Protein AF-A0A914FQN0-F1 (afdb_monomer)

pLDDT: mean 77.73, std 14.47, range [31.97, 96.62]

Solvent-accessible surface area (backbone atoms only — not comparable to full-atom values): 17991 Å² total; per-residue (Å²): 127,57,95,52,56,50,80,49,79,45,80,39,102,40,100,30,87,35,33,35,36,40,38,26,27,72,64,30,60,69,52,40,62,67,59,60,67,35,64,63,34,28,34,37,38,37,43,32,35,64,90,42,68,74,91,71,66,81,57,92,89,43,65,70,43,38,53,42,51,54,55,46,51,61,48,57,73,70,61,78,53,79,39,77,46,79,35,69,83,80,75,75,91,58,70,99,43,35,30,35,41,30,30,21,63,48,26,64,60,45,43,64,40,59,71,67,26,86,88,51,35,40,72,75,47,76,48,66,39,58,78,90,43,58,83,66,62,69,101,46,96,90,43,66,70,32,45,56,36,46,53,53,45,52,53,47,42,60,72,65,47,26,45,33,36,36,46,26,58,72,82,50,72,82,66,51,42,81,69,46,98,50,61,89,69,23,64,64,43,52,47,44,41,55,49,52,49,53,50,56,72,32,26,59,20,33,40,33,60,51,56,56,74,69,73,49,99,48,44,39,39,57,56,47,50,52,24,61,77,69,76,45,89,68,83,46,69,42,68,61,76,85,69,38,61,48,30,38,52,48,57,71,69,49,88,53,95,47,54,46,78,43,53,57,48,82,70,42,34,66,97,65,35,28,46,37,36,37,90,88,78,65,44,48,21,18,46,35,31,64,48,61,24,76,54,27,43,59,67,44,28,64,60,52,46,53,50,51,52,53,43,49,51,51,43,62,73,68,71,116

Sequence (320 aa):
MPENLRYCEYNTNSKANLTAIIVGNSYAMNLQYAIVKNPAFKKVIAIYAIGCPFPYVNDKGKEHCKKAVEGMMKLIEKIEADIVYLIQLYLEYMANLTAIIVGNSYAMNLQYAIVKNPAFKKVIAIAIYAIGCPFPYVNDKGKEHCKKAVEGMMKLIEKIEADIVYLIQLYLEYMVSPLEENWKNDWKFKKWNETFQFIQNHSSAVIVNDAEQLVFPFETGKEFTKHKLQGTDFDGKIKIPEKNADLTQRLSTIYCPKCFWFSYKSVFCGQNFCHSLDADTGLPLFFDGFHMSIFGLRKIKPTIDKLTIKALTFITENKI

Radius of gyration: 22.79 Å; Cα contacts (8 Å, |Δi|>4): 541; chains: 1; bounding box: 67×40×63 Å

Nearest PDB structures (foldseek):
  6se1-assembly1_A  TM=6.197E-01  e=2.190E-06  Salmonella enterica subsp. enterica serovar Paratyphi A str. ATCC 9150
  6ucz-assembly2_B  TM=4.297E-01  e=5.205E-01  Anaplasma phagocytophilum
  2xmz-assembly1_A  TM=2.003E-01  e=8.730E-02  Staphylococcus aureus

Foldseek 3Di:
DQPQKDKDKAADPAPADFEEEEEEEVVSVVCVVVVSPDNNHRIYMYIYRYPAAPDDDPDPPVVSNVVSVVVVVVVVVPPPGPYYHYDYQDQDDDDAAEEEQEEEVQSVQLVVLQSPQPLDNDHPYYQYFYHPQDPPHDPDPPVVSSVVSNVVVLVVLQVVLGQEYEYTYDHDPVLQDDADPDNVPGVSLVRVLVVLVSNLVSYNAYEYEAQQAQFAPWQQQVVLVVCVVVVHDDFQKDFRDPGRPRRNVSVVPHDHPRYDYDYPCVQQHDPTIGHQADPPPRHGQARGRGRGDPNVSVSCSVVSNVSSVVSVVSSVVPVD

Mean predicted aligned error: 13.61 Å

Secondary structure (DSSP, 8-state):
--TTEEEEEEE--SS--EEEEEEESHHHHHHHHHHHT-TTEEEEEEEEETT--SS----TT-HHHHHHHHHHHHHHHHH--SEEEEE------S---EEEEEESHHHHHHHHHHHT-TT-SEEEEEEEPPTT--SS----TT-HHHHHHHHHHHHHHHHH--SEEEEE----GGGGSPPPSSTTT-HHHHHHHHHHHHHHHT-SEEEEE-S-----SS-HHHHHHHHHHHT-----EEEPP---HHHHHHHHT---TTEEEE-SHHHHB-SSEEESB-TTT--BSBSSSSSB-HHHHHHHHHHHHHHHHHHHHHHHHT--

Structure (mmCIF, N/CA/C/O backbone):
data_AF-A0A914FQN0-F1
#
_entry.id   AF-A0A914FQN0-F1
#
loop_
_atom_site.group_PDB
_atom_site.id
_atom_site.type_symbol
_atom_site.label_atom_id
_atom_site.label_alt_id
_atom_site.label_comp_id
_atom_site.label_asym_id
_atom_site.label_entity_id
_atom_site.label_seq_id
_atom_site.pdbx_PDB_ins_code
_atom_site.Cartn_x
_atom_site.Cartn_y
_atom_site.Cartn_z
_atom_site.occupancy
_atom_site.B_iso_or_equiv
_atom_site.auth_seq_id
_atom_site.auth_comp_id
_atom_site.auth_asym_id
_atom_site.auth_atom_id
_atom_site.pdbx_PDB_model_num
ATOM 1 N N . MET A 1 1 ? -36.425 17.772 -13.244 1.00 49.31 1 MET A N 1
ATOM 2 C CA . MET A 1 1 ? -35.487 16.739 -12.746 1.00 49.31 1 MET A CA 1
ATOM 3 C C . MET A 1 1 ? -35.118 17.110 -11.314 1.00 49.31 1 MET A C 1
ATOM 5 O O . MET A 1 1 ? -35.009 18.306 -11.073 1.00 49.31 1 MET A O 1
ATOM 9 N N . PRO A 1 2 ? -34.997 16.165 -10.363 1.00 52.12 2 PRO A N 1
ATOM 10 C CA . PRO A 1 2 ? -34.445 16.459 -9.036 1.00 52.12 2 PRO A CA 1
ATOM 11 C C . PRO A 1 2 ? -33.087 17.160 -9.186 1.00 52.12 2 PRO A C 1
ATOM 13 O O . PRO A 1 2 ? -32.289 16.717 -10.008 1.00 52.12 2 PRO A O 1
ATOM 16 N N . GLU A 1 3 ? -32.823 18.219 -8.414 1.00 54.47 3 GLU A N 1
ATOM 17 C CA . GLU A 1 3 ? -31.651 19.111 -8.574 1.00 54.47 3 GLU A CA 1
ATOM 18 C C . GLU A 1 3 ? -30.284 18.392 -8.555 1.00 54.47 3 GLU A C 1
ATOM 20 O O . GLU A 1 3 ? -29.297 18.919 -9.061 1.00 54.47 3 GLU A O 1
ATOM 25 N N . ASN A 1 4 ? -30.232 17.157 -8.043 1.00 59.06 4 ASN A N 1
ATOM 26 C CA . ASN A 1 4 ? -29.007 16.365 -7.892 1.00 59.06 4 ASN A CA 1
ATOM 27 C C . ASN A 1 4 ? -28.816 15.264 -8.953 1.00 59.06 4 ASN A C 1
ATOM 29 O O . ASN A 1 4 ? -27.816 14.540 -8.895 1.00 59.06 4 ASN A O 1
ATOM 33 N N . LEU A 1 5 ? -29.759 15.100 -9.892 1.00 56.88 5 LEU A N 1
ATOM 34 C CA . LEU A 1 5 ? -29.651 14.108 -10.963 1.00 56.88 5 LEU A CA 1
ATOM 35 C C . LEU A 1 5 ? -29.085 14.730 -12.239 1.00 56.88 5 LEU A C 1
ATOM 37 O O . LEU A 1 5 ? -29.611 15.722 -12.743 1.00 56.88 5 LEU A O 1
ATOM 41 N N . ARG A 1 6 ? -28.046 14.104 -12.800 1.00 65.12 6 ARG A N 1
ATOM 42 C CA . ARG A 1 6 ? -27.532 14.434 -14.136 1.00 65.12 6 ARG A CA 1
ATOM 43 C C . ARG A 1 6 ? -27.804 13.288 -15.097 1.00 65.12 6 ARG A C 1
ATOM 45 O O . ARG A 1 6 ? -27.495 12.139 -14.788 1.00 65.12 6 ARG A O 1
ATOM 52 N N . TYR A 1 7 ? -28.370 13.633 -16.247 1.00 65.62 7 TYR A N 1
ATOM 53 C CA . TYR A 1 7 ? -28.658 12.724 -17.349 1.00 65.62 7 TYR A CA 1
ATOM 54 C C . TYR A 1 7 ? -27.741 13.065 -18.519 1.00 65.62 7 TYR A C 1
ATOM 56 O O . TYR A 1 7 ? -27.728 14.209 -18.977 1.00 65.62 7 TYR A O 1
ATOM 64 N N . CYS A 1 8 ? -26.992 12.076 -18.994 1.00 66.44 8 CYS A N 1
ATOM 65 C CA . CYS A 1 8 ? -26.158 12.195 -20.181 1.00 66.44 8 CYS A CA 1
ATOM 66 C C . CYS A 1 8 ? -26.468 11.036 -21.127 1.00 66.44 8 CYS A C 1
ATOM 68 O O . CYS A 1 8 ? -26.489 9.877 -20.710 1.00 66.44 8 CYS A O 1
ATOM 70 N N . GLU A 1 9 ? -26.668 11.346 -22.403 1.00 70.38 9 GLU A N 1
ATOM 71 C CA . GLU A 1 9 ? -26.870 10.349 -23.449 1.00 70.38 9 GLU A CA 1
ATOM 72 C C . GLU A 1 9 ? -25.661 10.328 -24.378 1.00 70.38 9 GLU A C 1
ATOM 74 O O . GLU A 1 9 ? -25.222 11.371 -24.867 1.00 70.38 9 GLU A O 1
ATOM 79 N N . TYR A 1 10 ? -25.121 9.134 -24.610 1.00 68.69 10 TYR A N 1
ATOM 80 C CA . TYR A 1 10 ? -23.984 8.924 -25.493 1.00 68.69 10 TYR A CA 1
ATOM 81 C C . TYR A 1 10 ? -24.394 8.015 -26.649 1.00 68.69 10 TYR A C 1
ATOM 83 O O . TYR A 1 10 ? -24.857 6.890 -26.441 1.00 68.69 10 TYR A O 1
ATOM 91 N N . ASN A 1 11 ? -24.195 8.516 -27.868 1.00 65.06 11 ASN A N 1
ATOM 92 C CA . ASN A 1 11 ? -24.376 7.758 -29.098 1.00 65.06 11 ASN A CA 1
ATOM 93 C C . ASN A 1 11 ? -23.014 7.237 -29.572 1.00 65.06 11 ASN A C 1
ATOM 95 O O . ASN A 1 11 ? -22.061 8.009 -29.711 1.00 65.06 11 ASN A O 1
ATOM 99 N N . THR A 1 12 ? -22.913 5.931 -29.789 1.00 59.56 12 THR A N 1
ATOM 100 C CA . THR A 1 12 ? -21.691 5.265 -30.238 1.00 59.56 12 THR A CA 1
ATOM 101 C C . THR A 1 12 ? -21.874 4.869 -31.705 1.00 59.56 12 THR A C 1
ATOM 103 O O . THR A 1 12 ? -22.834 4.200 -32.076 1.00 59.56 12 THR A O 1
ATOM 106 N N . ASN A 1 13 ? -20.943 5.259 -32.579 1.00 54.69 13 ASN A N 1
ATOM 107 C CA . ASN A 1 13 ? -21.021 4.993 -34.028 1.00 54.69 13 ASN A CA 1
ATOM 108 C C . ASN A 1 13 ? -20.732 3.517 -34.408 1.00 54.69 13 ASN A C 1
ATOM 110 O O . ASN A 1 13 ? -20.080 3.247 -35.414 1.00 54.69 13 ASN A O 1
ATOM 114 N N . SER A 1 14 ? -21.177 2.541 -33.612 1.00 56.22 14 SER A N 1
ATOM 115 C CA . SER A 1 14 ? -20.909 1.112 -33.831 1.00 56.22 14 SER A CA 1
ATOM 116 C C . SER A 1 14 ? -22.173 0.340 -34.232 1.00 56.22 14 SER A C 1
ATOM 118 O O . SER A 1 14 ? -23.280 0.705 -33.844 1.00 56.22 14 SER A O 1
ATOM 120 N N . LYS A 1 15 ? -22.020 -0.734 -35.026 1.00 55.44 15 LYS A N 1
ATOM 121 C CA . LYS A 1 15 ? -23.103 -1.627 -35.501 1.00 55.44 15 LYS A CA 1
ATOM 122 C C . LYS A 1 15 ? -23.664 -2.533 -34.383 1.00 55.44 15 LYS A C 1
ATOM 124 O O . LYS A 1 15 ? -23.839 -3.732 -34.582 1.00 55.44 15 LYS A O 1
ATOM 129 N N . ALA A 1 16 ? -23.884 -1.980 -33.199 1.00 56.16 16 ALA A N 1
ATOM 130 C CA . ALA A 1 16 ? -24.442 -2.674 -32.047 1.00 56.16 16 ALA A CA 1
ATOM 131 C C . ALA A 1 16 ? -25.958 -2.482 -31.937 1.00 56.16 16 ALA A C 1
ATOM 133 O O . ALA A 1 16 ? -26.513 -1.549 -32.515 1.00 56.16 16 ALA A O 1
ATOM 134 N N . ASN A 1 17 ? -26.609 -3.349 -31.150 1.00 74.25 17 ASN A N 1
ATOM 135 C CA . ASN A 1 17 ? -28.058 -3.330 -30.915 1.00 74.25 17 ASN A CA 1
ATOM 136 C C . ASN A 1 17 ? -28.467 -3.214 -29.436 1.00 74.25 17 ASN A C 1
ATOM 138 O O . ASN A 1 17 ? -29.660 -3.154 -29.177 1.00 74.25 17 ASN A O 1
ATOM 142 N N . LEU A 1 18 ? -27.528 -3.160 -28.482 1.00 74.00 18 LEU A N 1
ATOM 143 C CA . LEU A 1 18 ? -27.868 -3.094 -27.055 1.00 74.00 18 LEU A CA 1
ATOM 144 C C . LEU A 1 18 ? -27.920 -1.651 -26.533 1.00 74.00 18 LEU A C 1
ATOM 146 O O . LEU A 1 18 ? -27.082 -0.813 -26.888 1.00 74.00 18 LEU A O 1
ATOM 150 N N . THR A 1 19 ? -28.861 -1.396 -25.632 1.00 77.50 19 THR A N 1
ATOM 151 C CA . THR A 1 19 ? -28.986 -0.184 -24.823 1.00 77.50 19 THR A CA 1
ATOM 152 C C . THR A 1 19 ? -28.529 -0.479 -23.400 1.00 77.50 19 THR A C 1
ATOM 154 O O . THR A 1 19 ? -29.047 -1.382 -22.746 1.00 77.50 19 THR A O 1
ATOM 157 N N . ALA A 1 20 ? -27.569 0.295 -22.896 1.00 75.12 20 ALA A N 1
ATOM 158 C CA . ALA A 1 20 ? -27.125 0.201 -21.508 1.00 75.12 20 ALA A CA 1
ATOM 159 C C . ALA A 1 20 ? -27.517 1.451 -20.714 1.00 75.12 20 ALA A C 1
ATOM 161 O O . ALA A 1 20 ? -27.359 2.570 -21.205 1.00 75.12 20 ALA A O 1
ATOM 162 N N . ILE A 1 21 ? -27.953 1.272 -19.467 1.00 77.25 21 ILE A N 1
ATOM 163 C CA . ILE A 1 21 ? -28.049 2.355 -18.482 1.00 77.25 21 ILE A CA 1
ATOM 164 C C . ILE A 1 21 ? -26.937 2.187 -17.456 1.00 77.25 21 ILE A C 1
ATOM 166 O O . ILE A 1 21 ? -26.776 1.114 -16.886 1.00 77.25 21 ILE A O 1
ATOM 170 N N . ILE A 1 22 ? -26.200 3.255 -17.173 1.00 72.56 22 ILE A N 1
ATOM 171 C CA . ILE A 1 22 ? -25.265 3.333 -16.052 1.00 72.56 22 ILE A CA 1
ATOM 172 C C . ILE A 1 22 ? -25.910 4.165 -14.953 1.00 72.56 22 ILE A C 1
ATOM 174 O O . ILE A 1 22 ? -26.297 5.308 -15.179 1.00 72.56 22 ILE A O 1
ATOM 178 N N . VAL A 1 23 ? -25.995 3.594 -13.760 1.00 70.56 23 VAL A N 1
ATOM 179 C CA . VAL A 1 23 ? -26.638 4.179 -12.588 1.00 70.56 23 VAL A CA 1
ATOM 180 C C . VAL A 1 23 ? -25.615 4.237 -11.462 1.00 70.56 23 VAL A C 1
ATOM 182 O O . VAL A 1 23 ? -25.038 3.210 -11.108 1.00 70.56 23 VAL A O 1
ATOM 185 N N . GLY A 1 24 ? -25.369 5.411 -10.877 1.00 67.31 24 GLY A N 1
ATOM 186 C CA . GLY A 1 24 ? -24.474 5.499 -9.720 1.00 67.31 24 GLY A CA 1
ATOM 187 C C . GLY A 1 24 ? -24.055 6.905 -9.298 1.00 67.31 24 GLY A C 1
ATOM 188 O O . GLY A 1 24 ? -24.637 7.900 -9.720 1.00 67.31 24 GLY A O 1
ATOM 189 N N . ASN A 1 25 ? -23.044 6.995 -8.432 1.00 67.31 25 ASN A N 1
ATOM 190 C CA . ASN A 1 25 ? -22.500 8.272 -7.948 1.00 67.31 25 ASN A CA 1
ATOM 191 C C . ASN A 1 25 ? -21.323 8.757 -8.827 1.00 67.31 25 ASN A C 1
ATOM 193 O O . ASN A 1 25 ? -21.125 8.280 -9.943 1.00 67.31 25 ASN A O 1
ATOM 197 N N . SER A 1 26 ? -20.500 9.684 -8.326 1.00 60.84 26 SER A N 1
ATOM 198 C CA . SER A 1 26 ? -19.314 10.200 -9.033 1.00 60.84 26 SER A CA 1
ATOM 199 C C . SER A 1 26 ? -18.328 9.117 -9.510 1.00 60.84 26 SER A C 1
ATOM 201 O O . SER A 1 26 ? -17.576 9.353 -10.450 1.00 60.84 26 SER A O 1
ATOM 203 N N . TYR A 1 27 ? -18.344 7.907 -8.943 1.00 63.34 27 TYR A N 1
ATOM 204 C CA . TYR A 1 27 ? -17.522 6.789 -9.422 1.00 63.34 27 TYR A CA 1
ATOM 205 C C . TYR A 1 27 ? -18.073 6.133 -10.684 1.00 63.34 27 TYR A C 1
ATOM 207 O O . TYR A 1 27 ? -17.300 5.711 -11.545 1.00 63.34 27 TYR A O 1
ATOM 215 N N . ALA A 1 28 ? -19.397 6.080 -10.819 1.00 63.34 28 ALA A N 1
ATOM 216 C CA . ALA A 1 28 ? -20.023 5.656 -12.059 1.00 63.34 28 ALA A CA 1
ATOM 217 C C . ALA A 1 28 ? -19.623 6.589 -13.206 1.00 63.34 28 ALA A C 1
ATOM 219 O O . ALA A 1 28 ? -19.472 6.112 -14.326 1.00 63.34 28 ALA A O 1
ATOM 220 N N . MET A 1 29 ? -19.360 7.875 -12.925 1.00 64.06 29 MET A N 1
ATOM 221 C CA . MET A 1 29 ? -18.837 8.793 -13.939 1.00 64.06 29 MET A CA 1
ATOM 222 C C . MET A 1 29 ? -17.442 8.392 -14.429 1.00 64.06 29 MET A C 1
ATOM 224 O O . MET A 1 29 ? -17.160 8.421 -15.620 1.00 64.06 29 MET A O 1
ATOM 228 N N . ASN A 1 30 ? -16.564 7.952 -13.530 1.00 63.09 30 ASN A N 1
ATOM 229 C CA . ASN A 1 30 ? -15.211 7.541 -13.913 1.00 63.09 30 ASN A CA 1
ATOM 230 C C . ASN A 1 30 ? -15.205 6.224 -14.704 1.00 63.09 30 ASN A C 1
ATOM 232 O O . ASN A 1 30 ? -14.403 6.045 -15.618 1.00 63.09 30 ASN A O 1
ATOM 236 N N . LEU A 1 31 ? -16.118 5.304 -14.380 1.00 64.50 31 LEU A N 1
ATOM 237 C CA . LEU A 1 31 ? -16.241 4.014 -15.065 1.00 64.50 31 LEU A CA 1
ATOM 238 C C . LEU A 1 31 ? -17.079 4.087 -16.351 1.00 64.50 31 LEU A C 1
ATOM 240 O O . LEU A 1 31 ? -16.986 3.184 -17.186 1.00 64.50 31 LEU A O 1
ATOM 244 N N . GLN A 1 32 ? -17.831 5.176 -16.561 1.00 71.56 32 GLN A N 1
ATOM 245 C CA . GLN A 1 32 ? -18.682 5.359 -17.739 1.00 71.56 32 GLN A CA 1
ATOM 246 C C . GLN A 1 32 ? -17.892 5.265 -19.046 1.00 71.56 32 GLN A C 1
ATOM 248 O O . GLN A 1 32 ? -18.381 4.726 -20.032 1.00 71.56 32 GLN A O 1
ATOM 253 N N . TYR A 1 33 ? -16.648 5.749 -19.047 1.00 69.44 33 TYR A N 1
ATOM 254 C CA . TYR A 1 33 ? -15.826 5.832 -20.249 1.00 69.44 33 TYR A CA 1
ATOM 255 C C . TYR A 1 33 ? -15.497 4.452 -20.829 1.00 69.44 33 TYR A C 1
ATOM 257 O O . TYR A 1 33 ? -15.465 4.280 -22.046 1.00 69.44 33 TYR A O 1
ATOM 265 N N . ALA A 1 34 ? -15.297 3.455 -19.962 1.00 68.62 34 ALA A N 1
ATOM 266 C CA . ALA A 1 34 ? -15.035 2.081 -20.379 1.00 68.62 34 ALA A CA 1
ATOM 267 C C . ALA A 1 34 ? -16.286 1.413 -20.973 1.00 68.62 34 ALA A C 1
ATOM 269 O O . ALA A 1 34 ? -16.179 0.650 -21.929 1.00 68.62 34 ALA A O 1
ATOM 270 N N . ILE A 1 35 ? -17.469 1.732 -20.440 1.00 70.31 35 ILE A N 1
ATOM 271 C CA . ILE A 1 35 ? -18.747 1.170 -20.898 1.00 70.31 35 ILE A CA 1
ATOM 272 C C . ILE A 1 35 ? -19.179 1.822 -22.217 1.00 70.31 35 ILE A C 1
ATOM 274 O O . ILE A 1 35 ? -19.544 1.118 -23.151 1.00 70.31 35 ILE A O 1
ATOM 278 N N . VAL A 1 36 ? -19.052 3.147 -22.340 1.00 72.50 36 VAL A N 1
ATOM 279 C CA . VAL A 1 36 ? -19.376 3.901 -23.567 1.00 72.50 36 VAL A CA 1
ATOM 280 C C . VAL A 1 36 ? -18.507 3.473 -24.752 1.00 72.50 36 VAL A C 1
ATOM 282 O O . VAL A 1 36 ? -18.954 3.510 -25.890 1.00 72.50 36 VAL A O 1
ATOM 285 N N . LYS A 1 37 ? -17.265 3.043 -24.517 1.00 74.69 37 LYS A N 1
ATOM 286 C CA . LYS A 1 37 ? -16.379 2.565 -25.588 1.00 74.69 37 LYS A CA 1
ATOM 287 C C . LYS A 1 37 ? -16.618 1.117 -26.011 1.00 74.69 37 LYS A C 1
ATOM 289 O O . LYS A 1 37 ? -15.970 0.664 -26.953 1.00 74.69 37 LYS A O 1
ATOM 294 N N . ASN A 1 38 ? -17.493 0.381 -25.329 1.00 68.88 38 ASN A N 1
ATOM 295 C CA . ASN A 1 38 ? -17.749 -1.007 -25.673 1.00 68.88 38 ASN A CA 1
ATOM 296 C C . ASN A 1 38 ? -18.566 -1.078 -26.982 1.00 68.88 38 ASN A C 1
ATOM 298 O O . ASN A 1 38 ? -19.683 -0.557 -27.023 1.00 68.88 38 ASN A O 1
ATOM 302 N N . PRO A 1 39 ? -18.047 -1.737 -28.039 1.00 75.06 39 PRO A N 1
ATOM 303 C CA . PRO A 1 39 ? -18.708 -1.799 -29.341 1.00 75.06 39 PRO A CA 1
ATOM 304 C C . PRO A 1 39 ? -19.993 -2.638 -29.345 1.00 75.06 39 PRO A C 1
ATOM 306 O O . PRO A 1 39 ? -20.633 -2.725 -30.384 1.00 75.06 39 PRO A O 1
ATOM 309 N N . ALA A 1 40 ? -20.361 -3.276 -28.227 1.00 70.38 40 ALA A N 1
ATOM 310 C CA . ALA A 1 40 ? -21.617 -4.008 -28.070 1.00 70.38 40 ALA A CA 1
ATOM 311 C C . ALA A 1 40 ? -22.831 -3.099 -27.800 1.00 70.38 40 ALA A C 1
ATOM 313 O O . ALA A 1 40 ? -23.966 -3.550 -27.967 1.00 70.38 40 ALA A O 1
ATOM 314 N N . PHE A 1 41 ? -22.619 -1.834 -27.416 1.00 75.44 41 PHE A N 1
ATOM 315 C CA . PHE A 1 41 ? -23.697 -0.888 -27.118 1.00 75.44 41 PHE A CA 1
ATOM 316 C C . PHE A 1 41 ? -23.897 0.109 -28.252 1.00 75.44 41 PHE A C 1
ATOM 318 O O . PHE A 1 41 ? -22.934 0.704 -28.728 1.00 75.44 41 PHE A O 1
ATOM 325 N N . LYS A 1 42 ? -25.158 0.310 -28.644 1.00 79.25 42 LYS A N 1
ATOM 326 C CA . LYS A 1 42 ? -25.615 1.340 -29.592 1.00 79.25 42 LYS A CA 1
ATOM 327 C C . LYS A 1 42 ? -25.882 2.666 -28.892 1.00 79.25 42 LYS A C 1
ATOM 329 O O . LYS A 1 42 ? -25.698 3.746 -29.445 1.00 79.25 42 LYS A O 1
ATOM 334 N N . LYS A 1 43 ? -26.388 2.557 -27.668 1.00 77.81 43 LYS A N 1
ATOM 335 C CA . LYS A 1 43 ? -26.830 3.677 -26.856 1.00 77.81 43 LYS A CA 1
ATOM 336 C C . LYS A 1 43 ? -26.464 3.395 -25.413 1.00 77.81 43 LYS A C 1
ATOM 338 O O . LYS A 1 43 ? -26.828 2.359 -24.860 1.00 77.81 43 LYS A O 1
ATOM 343 N N . VAL A 1 44 ? -25.731 4.323 -24.813 1.00 72.94 44 VAL A N 1
ATOM 344 C CA . VAL A 1 44 ? -25.420 4.281 -23.387 1.00 72.94 44 VAL A CA 1
ATOM 345 C C . VAL A 1 44 ? -26.008 5.524 -22.758 1.00 72.94 44 VAL A C 1
ATOM 347 O O . VAL A 1 44 ? -25.634 6.651 -23.085 1.00 72.94 44 VAL A O 1
ATOM 350 N N . ILE A 1 45 ? -26.951 5.306 -21.856 1.00 73.38 45 ILE A N 1
ATOM 351 C CA . ILE A 1 45 ? -27.524 6.353 -21.032 1.00 73.38 45 ILE A CA 1
ATOM 352 C C . ILE A 1 45 ? -26.850 6.286 -19.681 1.00 73.38 45 ILE A C 1
ATOM 354 O O . ILE A 1 45 ? -26.709 5.215 -19.099 1.00 73.38 45 ILE A O 1
ATOM 358 N N . ALA A 1 46 ? -26.457 7.433 -19.153 1.00 68.19 46 ALA A N 1
ATOM 359 C CA . ALA A 1 46 ? -25.946 7.485 -17.808 1.00 68.19 46 ALA A CA 1
ATOM 360 C C . ALA A 1 46 ? -26.738 8.450 -16.939 1.00 68.19 46 ALA A C 1
ATOM 362 O O . ALA A 1 46 ? -26.991 9.600 -17.305 1.00 68.19 46 ALA A O 1
ATOM 363 N N . ILE A 1 47 ? -27.133 7.936 -15.780 1.00 64.50 47 ILE A N 1
ATOM 364 C CA . ILE A 1 47 ? -27.938 8.620 -14.784 1.00 64.50 47 ILE A CA 1
ATOM 365 C C . ILE A 1 47 ? -27.123 8.638 -13.499 1.00 64.50 47 ILE A C 1
ATOM 367 O O . ILE A 1 47 ? -26.841 7.597 -12.901 1.00 64.50 47 ILE A O 1
ATOM 371 N N . TYR A 1 48 ? -26.747 9.836 -13.069 1.00 65.31 48 TYR A N 1
ATOM 372 C CA . TYR A 1 48 ? -25.946 10.010 -11.867 1.00 65.31 48 TYR A CA 1
ATOM 373 C C . TYR A 1 48 ? -26.738 10.711 -10.784 1.00 65.31 48 TYR A C 1
ATOM 375 O O . TYR A 1 48 ? -27.356 11.741 -11.049 1.00 65.31 48 TYR A O 1
ATOM 383 N N . ALA A 1 49 ? -26.635 10.205 -9.558 1.00 56.47 49 ALA A N 1
ATOM 384 C CA . ALA A 1 49 ? -27.020 10.929 -8.355 1.00 56.47 49 ALA A CA 1
ATOM 385 C C . ALA A 1 49 ? -25.751 11.436 -7.665 1.00 56.47 49 ALA A C 1
ATOM 387 O O . ALA A 1 49 ? -24.988 10.668 -7.071 1.00 56.47 49 ALA A O 1
ATOM 388 N N . ILE A 1 50 ? -25.491 12.739 -7.769 1.00 54.78 50 ILE A N 1
ATOM 389 C CA . ILE A 1 50 ? -24.305 13.332 -7.148 1.00 54.78 50 ILE A CA 1
ATOM 390 C C . ILE A 1 50 ? -24.496 13.321 -5.628 1.00 54.78 50 ILE A C 1
ATOM 392 O O . ILE A 1 50 ? -25.454 13.886 -5.110 1.00 54.78 50 ILE A O 1
ATOM 396 N N . GLY A 1 51 ? -23.573 12.672 -4.912 1.00 54.00 51 GLY A N 1
ATOM 397 C CA . GLY A 1 51 ? -23.499 12.727 -3.448 1.00 54.00 51 GLY A CA 1
ATOM 398 C C . GLY A 1 51 ? -24.448 11.800 -2.677 1.00 54.00 51 GLY A C 1
ATOM 399 O O . GLY A 1 51 ? -24.399 11.809 -1.450 1.00 54.00 51 GLY A O 1
ATOM 400 N N . CYS A 1 52 ? -25.255 10.969 -3.346 1.00 56.81 52 CYS A N 1
ATOM 401 C CA . CYS A 1 52 ? -26.216 10.084 -2.680 1.00 56.81 52 CYS A CA 1
ATOM 402 C C . CYS A 1 52 ? -25.837 8.596 -2.802 1.00 56.81 52 CYS A C 1
ATOM 404 O O . CYS A 1 52 ? -25.736 8.089 -3.920 1.00 56.81 52 CYS A O 1
ATOM 406 N N . PRO A 1 53 ? -25.620 7.877 -1.683 1.00 55.78 53 PRO A N 1
ATOM 407 C CA . PRO A 1 53 ? -25.463 6.425 -1.696 1.00 55.78 53 PRO A CA 1
ATOM 408 C C . PRO A 1 53 ? -26.824 5.726 -1.888 1.00 55.78 53 PRO A C 1
ATOM 410 O O . PRO A 1 53 ? -27.833 6.153 -1.337 1.00 55.78 53 PRO A O 1
ATOM 413 N N . PHE A 1 54 ? -26.840 4.642 -2.658 1.00 47.22 54 PHE A N 1
ATOM 414 C CA . PHE A 1 54 ? -27.951 3.695 -2.844 1.00 47.22 54 PHE A CA 1
ATOM 415 C C . PHE A 1 54 ? -27.675 2.433 -1.967 1.00 47.22 54 PHE A C 1
ATOM 417 O O . PHE A 1 54 ? -26.549 2.266 -1.504 1.00 47.22 54 PHE A O 1
ATOM 424 N N . PRO A 1 55 ? -28.617 1.551 -1.599 1.00 45.50 55 PRO A N 1
ATOM 425 C CA . PRO A 1 55 ? -30.063 1.697 -1.476 1.00 45.50 55 PRO A CA 1
ATOM 426 C C . PRO A 1 55 ? -30.529 2.223 -0.089 1.00 45.50 55 PRO A C 1
ATOM 428 O O . PRO A 1 55 ? -31.683 2.008 0.277 1.00 45.50 55 PRO A O 1
ATOM 431 N N . TYR A 1 56 ? -29.699 2.908 0.718 1.00 47.31 56 TYR A N 1
ATOM 432 C CA . TYR A 1 56 ? -30.146 3.382 2.046 1.00 47.31 56 TYR A CA 1
ATOM 433 C C . TYR A 1 56 ? -30.782 4.757 2.037 1.00 47.31 56 TYR A C 1
ATOM 435 O O . TYR A 1 56 ? -30.128 5.788 1.889 1.00 47.31 56 TYR A O 1
ATOM 443 N N . VAL A 1 57 ? -32.081 4.742 2.306 1.00 48.69 57 VAL A N 1
ATOM 444 C CA . VAL A 1 57 ? -32.949 5.914 2.293 1.00 48.69 57 VAL A CA 1
ATOM 445 C C . VAL A 1 57 ? -33.627 6.149 3.658 1.00 48.69 57 VAL A C 1
ATOM 447 O O . VAL A 1 57 ? -34.540 6.955 3.780 1.00 48.69 57 VAL A O 1
ATOM 450 N N . ASN A 1 58 ? -33.150 5.500 4.726 1.00 43.84 58 ASN A N 1
ATOM 451 C CA . ASN A 1 58 ? -33.741 5.634 6.069 1.00 43.84 58 ASN A CA 1
ATOM 452 C C . ASN A 1 58 ? -32.919 6.473 7.066 1.00 43.84 58 ASN A C 1
ATOM 454 O O . ASN A 1 58 ? -33.246 6.510 8.251 1.00 43.84 58 ASN A O 1
ATOM 458 N N . ASP A 1 59 ? -31.896 7.200 6.608 1.00 50.53 59 ASP A N 1
ATOM 459 C CA . ASP A 1 59 ? -31.180 8.165 7.454 1.00 50.53 59 ASP A CA 1
ATOM 460 C C . ASP A 1 59 ? -31.990 9.466 7.605 1.00 50.53 59 ASP A C 1
ATOM 462 O O . ASP A 1 59 ? -32.171 10.223 6.641 1.00 50.53 59 ASP A O 1
ATOM 466 N N . LYS A 1 60 ? -32.424 9.771 8.838 1.00 47.59 60 LYS A N 1
ATOM 467 C CA . LYS A 1 60 ? -32.975 11.088 9.203 1.00 47.59 60 LYS A CA 1
ATOM 468 C C . LYS A 1 60 ? -31.944 12.169 8.842 1.00 47.59 60 LYS A C 1
ATOM 470 O O . LYS A 1 60 ? -30.886 12.244 9.455 1.00 47.59 60 LYS A O 1
ATOM 475 N N . GLY A 1 61 ? -32.246 12.978 7.823 1.00 54.91 61 GLY A N 1
ATOM 476 C CA . GLY A 1 61 ? -31.358 14.025 7.292 1.00 54.91 61 GLY A CA 1
ATOM 477 C C . GLY A 1 61 ? -30.964 13.870 5.815 1.00 54.91 61 GLY A C 1
ATOM 478 O O . GLY A 1 61 ? -30.383 14.793 5.247 1.00 54.91 61 GLY A O 1
ATOM 479 N N . LYS A 1 62 ? -31.309 12.752 5.156 1.00 62.25 62 LYS A N 1
ATOM 480 C CA . LYS A 1 62 ? -30.994 12.492 3.732 1.00 62.25 62 LYS A CA 1
ATOM 481 C C . LYS A 1 62 ? -32.229 12.391 2.826 1.00 62.25 62 LYS A C 1
ATOM 483 O O . LYS A 1 62 ? -32.204 11.713 1.802 1.00 62.25 62 LYS A O 1
ATOM 488 N N . GLU A 1 63 ? -33.295 13.123 3.149 1.00 65.31 63 GLU A N 1
ATOM 489 C CA . GLU A 1 63 ? -34.543 13.161 2.360 1.00 65.31 63 GLU A CA 1
ATOM 490 C C . GLU A 1 63 ? -34.316 13.603 0.897 1.00 65.31 63 GLU A C 1
ATOM 492 O O . GLU A 1 63 ? -35.012 13.178 -0.023 1.00 65.31 63 GLU A O 1
ATOM 497 N N . HIS A 1 64 ? -33.283 14.412 0.641 1.00 65.19 64 HIS A N 1
ATOM 498 C CA . HIS A 1 64 ? -32.876 14.783 -0.717 1.00 65.19 64 HIS A CA 1
ATOM 499 C C . HIS A 1 64 ? -32.333 13.586 -1.522 1.00 65.19 64 HIS A C 1
ATOM 501 O O . HIS A 1 64 ? -32.548 13.516 -2.732 1.00 65.19 64 HIS A O 1
ATOM 507 N N . CYS A 1 65 ? -31.685 12.618 -0.863 1.00 62.47 65 CYS A N 1
ATOM 508 C CA . CYS A 1 65 ? -31.220 11.389 -1.501 1.00 62.47 65 CYS A CA 1
ATOM 509 C C . CYS A 1 65 ? -32.359 10.416 -1.781 1.00 62.47 65 CYS A C 1
ATOM 511 O O . CYS A 1 65 ? -32.356 9.803 -2.844 1.00 62.47 65 CYS A O 1
ATOM 513 N N . LYS A 1 66 ? -33.376 10.353 -0.911 1.00 67.25 66 LYS A N 1
ATOM 514 C CA . LYS A 1 66 ? -34.622 9.620 -1.184 1.00 67.25 66 LYS A CA 1
ATOM 515 C C . LYS A 1 66 ? -35.239 10.027 -2.513 1.00 67.25 66 LYS A C 1
ATOM 517 O O . LYS A 1 66 ? -35.419 9.203 -3.404 1.00 67.25 66 LYS A O 1
ATOM 522 N N . LYS A 1 67 ? -35.481 11.328 -2.669 1.00 70.94 67 LYS A N 1
ATOM 523 C CA . LYS A 1 67 ? -36.097 11.895 -3.873 1.00 70.94 67 LYS A CA 1
ATOM 524 C C . LYS A 1 67 ? -35.230 11.703 -5.119 1.00 70.94 67 LYS A C 1
ATOM 526 O O . LYS A 1 67 ? -35.765 11.476 -6.203 1.00 70.94 67 LYS A O 1
ATOM 531 N N . ALA A 1 68 ? -33.904 11.781 -4.982 1.00 66.06 68 ALA A N 1
ATOM 532 C CA . ALA A 1 68 ? -32.980 11.506 -6.082 1.00 66.06 68 ALA A CA 1
ATOM 533 C C . ALA A 1 68 ? -33.042 10.033 -6.521 1.00 66.06 68 ALA A C 1
ATOM 535 O O . ALA A 1 68 ? -33.129 9.755 -7.713 1.00 66.06 68 ALA A O 1
ATOM 536 N N . VAL A 1 69 ? -33.071 9.099 -5.567 1.00 64.94 69 VAL A N 1
ATOM 537 C CA . VAL A 1 69 ? -33.209 7.659 -5.819 1.00 64.94 69 VAL A CA 1
ATOM 538 C C . VAL A 1 69 ? -34.552 7.325 -6.470 1.00 64.94 69 VAL A C 1
ATOM 540 O O . VAL A 1 69 ? -34.581 6.662 -7.502 1.00 64.94 69 VAL A O 1
ATOM 543 N N . GLU A 1 70 ? -35.660 7.839 -5.940 1.00 70.62 70 GLU A N 1
ATOM 544 C CA . GLU A 1 70 ? -36.997 7.635 -6.515 1.00 70.62 70 GLU A CA 1
ATOM 545 C C . GLU A 1 70 ? -37.112 8.212 -7.934 1.00 70.62 70 GLU A C 1
ATOM 547 O O . GLU A 1 70 ? -37.671 7.579 -8.830 1.00 70.62 70 GLU A O 1
ATOM 552 N N . GLY A 1 71 ? -36.557 9.407 -8.166 1.00 70.62 71 GLY A N 1
ATOM 553 C CA . GLY A 1 71 ? -36.512 10.017 -9.495 1.00 70.62 71 GLY A CA 1
ATOM 554 C C . GLY A 1 71 ? -35.678 9.211 -10.492 1.00 70.62 71 GLY A C 1
ATOM 555 O O . GLY A 1 71 ? -36.037 9.126 -11.664 1.00 70.62 71 GLY A O 1
ATOM 556 N N . MET A 1 72 ? -34.597 8.590 -10.021 1.00 69.88 72 MET A N 1
ATOM 557 C CA . MET A 1 72 ? -33.733 7.724 -10.816 1.00 69.88 72 MET A CA 1
ATOM 558 C C . MET A 1 72 ? -34.424 6.403 -11.175 1.00 69.88 72 MET A C 1
ATOM 560 O O . MET A 1 72 ? -34.398 6.023 -12.341 1.00 69.88 72 MET A O 1
ATOM 564 N N . MET A 1 73 ? -35.112 5.753 -10.228 1.00 68.88 73 MET A N 1
ATOM 565 C CA . MET A 1 73 ? -35.879 4.523 -10.488 1.00 68.88 73 MET A CA 1
ATOM 566 C C . MET A 1 73 ? -36.984 4.747 -11.526 1.00 68.88 73 MET A C 1
ATOM 568 O O . MET A 1 73 ? -37.055 4.016 -12.509 1.00 68.88 73 MET A O 1
ATOM 572 N N . LYS A 1 74 ? -37.752 5.837 -11.395 1.00 74.50 74 LYS A N 1
ATOM 573 C CA . LYS A 1 74 ? -38.769 6.229 -12.391 1.00 74.50 74 LYS A CA 1
ATOM 574 C C . LYS A 1 74 ? -38.190 6.497 -13.780 1.00 74.50 74 LYS A C 1
ATOM 576 O O . LYS A 1 74 ? -38.908 6.415 -14.772 1.00 74.50 74 LYS A O 1
ATOM 581 N N . LEU A 1 75 ? -36.927 6.914 -13.858 1.00 67.88 75 LEU A N 1
ATOM 582 C CA . LEU A 1 75 ? -36.251 7.166 -15.126 1.00 67.88 75 LEU A CA 1
ATOM 583 C C . LEU A 1 75 ? -35.759 5.855 -15.749 1.00 67.88 75 LEU A C 1
ATOM 585 O O . LEU A 1 75 ? -35.951 5.661 -16.943 1.00 67.88 75 LEU A O 1
ATOM 589 N N . ILE A 1 76 ? -35.207 4.942 -14.943 1.00 68.38 76 ILE A N 1
ATOM 590 C CA . ILE A 1 76 ? -34.805 3.593 -15.373 1.00 68.38 76 ILE A CA 1
ATOM 591 C C . ILE A 1 76 ? -36.003 2.829 -15.949 1.00 68.38 76 ILE A C 1
ATOM 593 O O . ILE A 1 76 ? -35.898 2.289 -17.046 1.00 68.38 76 ILE A O 1
ATOM 597 N N . GLU A 1 77 ? -37.152 2.859 -15.265 1.00 73.94 77 GLU A N 1
ATOM 598 C CA . GLU A 1 77 ? -38.398 2.212 -15.713 1.00 73.94 77 GLU A CA 1
ATOM 599 C C . GLU A 1 77 ? -38.876 2.697 -17.090 1.00 73.94 77 GLU A C 1
ATOM 601 O O . GLU A 1 77 ? -39.504 1.944 -17.824 1.00 73.94 77 GLU A O 1
ATOM 606 N N . LYS A 1 78 ? -38.567 3.944 -17.466 1.00 77.06 78 LYS A N 1
ATOM 607 C CA . LYS A 1 78 ? -38.975 4.529 -18.753 1.00 77.06 78 LYS A CA 1
ATOM 608 C C . LYS A 1 78 ? -38.030 4.229 -19.912 1.00 77.06 78 LYS A C 1
ATOM 610 O O . LYS A 1 78 ? -38.402 4.483 -21.051 1.00 77.06 78 LYS A O 1
ATOM 615 N N . ILE A 1 79 ? -36.795 3.812 -19.638 1.00 71.81 79 ILE A N 1
ATOM 616 C CA . ILE A 1 79 ? -35.730 3.779 -20.651 1.00 71.81 79 ILE A CA 1
ATOM 617 C C . ILE A 1 79 ? -35.635 2.424 -21.377 1.00 71.81 79 ILE A C 1
ATOM 619 O O . ILE A 1 79 ? -34.949 2.359 -22.391 1.00 71.81 79 ILE A O 1
ATOM 623 N N . GLU A 1 80 ? -36.348 1.380 -20.933 1.00 75.38 80 GLU A N 1
ATOM 624 C CA . GLU A 1 80 ? -36.375 0.047 -21.581 1.00 75.38 80 GLU A CA 1
ATOM 625 C C . GLU A 1 80 ? -34.980 -0.430 -22.037 1.00 75.38 80 GLU A C 1
ATOM 627 O O . GLU A 1 80 ? -34.742 -0.737 -23.202 1.00 75.38 80 GLU A O 1
ATOM 632 N N . ALA A 1 81 ? -34.008 -0.425 -21.122 1.00 76.25 81 ALA A N 1
ATOM 633 C CA . ALA A 1 81 ? -32.643 -0.821 -21.451 1.00 76.25 81 ALA A CA 1
ATOM 634 C C . ALA A 1 81 ? -32.422 -2.330 -21.346 1.00 76.25 81 ALA A C 1
ATOM 636 O O . ALA A 1 81 ? -32.899 -2.971 -20.412 1.00 76.25 81 ALA A O 1
ATOM 637 N N . ASP A 1 82 ? -31.597 -2.860 -22.249 1.00 75.25 82 ASP A N 1
ATOM 638 C CA . ASP A 1 82 ? -31.189 -4.265 -22.253 1.00 75.25 82 ASP A CA 1
ATOM 639 C C . ASP A 1 82 ? -30.278 -4.604 -21.062 1.00 75.25 82 ASP A C 1
ATOM 641 O O . ASP A 1 82 ? -30.303 -5.723 -20.551 1.00 75.25 82 ASP A O 1
ATOM 645 N N . ILE A 1 83 ? -29.450 -3.647 -20.615 1.00 67.12 83 ILE A N 1
ATOM 646 C CA . ILE A 1 83 ? -28.502 -3.834 -19.506 1.00 67.12 83 ILE A CA 1
ATOM 647 C C . ILE A 1 83 ? -28.511 -2.625 -18.566 1.00 67.12 83 ILE A C 1
ATOM 649 O O . ILE A 1 83 ? -28.354 -1.485 -18.999 1.00 67.12 83 ILE A O 1
ATOM 653 N N . VAL A 1 84 ? -28.599 -2.872 -17.256 1.00 68.50 84 VAL A N 1
ATOM 654 C CA . VAL A 1 84 ? -28.461 -1.838 -16.217 1.00 68.50 84 VAL A CA 1
ATOM 655 C C . VAL A 1 84 ? -27.198 -2.090 -15.389 1.00 68.50 84 VAL A C 1
ATOM 657 O O . VAL A 1 84 ? -27.098 -3.068 -14.652 1.00 68.50 84 VAL A O 1
ATOM 660 N N . TYR A 1 85 ? -26.228 -1.183 -15.487 1.00 57.12 85 TYR A N 1
ATOM 661 C CA . TYR A 1 85 ? -25.031 -1.146 -14.655 1.00 57.12 85 TYR A CA 1
ATOM 662 C C . TYR A 1 85 ? -25.283 -0.304 -13.409 1.00 57.12 85 TYR A C 1
ATOM 664 O O . TYR A 1 85 ? -25.240 0.924 -13.466 1.00 57.12 85 TYR A O 1
ATOM 672 N N . LEU A 1 86 ? -25.479 -0.955 -12.266 1.00 57.19 86 LEU A N 1
ATOM 673 C CA . LEU A 1 86 ? -25.477 -0.280 -10.972 1.00 57.19 86 LEU A CA 1
ATOM 674 C C . LEU A 1 86 ? -24.039 -0.201 -10.441 1.00 57.19 86 LEU A C 1
ATOM 676 O O . LEU A 1 86 ? -23.480 -1.188 -9.965 1.00 57.19 86 LEU A O 1
ATOM 680 N N . ILE A 1 87 ? -23.424 0.976 -10.538 1.00 57.19 87 ILE A N 1
ATOM 681 C CA . ILE A 1 87 ? -22.047 1.216 -10.104 1.00 57.19 87 ILE A CA 1
ATOM 682 C C . ILE A 1 87 ? -22.069 2.085 -8.860 1.00 57.19 87 ILE A C 1
ATOM 684 O O . ILE A 1 87 ? -22.240 3.304 -8.912 1.00 57.19 87 ILE A O 1
ATOM 688 N N . GLN A 1 88 ? -21.833 1.446 -7.724 1.00 56.09 88 GLN A N 1
ATOM 689 C CA . GLN A 1 88 ? -21.831 2.129 -6.451 1.00 56.09 88 GLN A CA 1
ATOM 690 C C . GLN A 1 88 ? -20.664 1.696 -5.572 1.00 56.09 88 GLN A C 1
ATOM 692 O O . GLN A 1 88 ? -20.219 0.548 -5.605 1.00 56.09 88 GLN A O 1
ATOM 697 N N . LEU A 1 89 ? -20.200 2.621 -4.734 1.00 47.84 89 LEU A N 1
ATOM 698 C CA . LEU A 1 89 ? -19.495 2.257 -3.519 1.00 47.84 89 LEU A CA 1
ATOM 699 C C . LEU A 1 89 ? -20.538 1.838 -2.469 1.00 47.84 89 LEU A C 1
ATOM 701 O O . LEU A 1 89 ? -21.303 2.680 -1.992 1.00 47.84 89 LEU A O 1
ATOM 705 N N . TYR A 1 90 ? -20.595 0.539 -2.177 1.00 43.56 90 TYR A N 1
ATOM 706 C CA . TYR A 1 90 ? -21.406 -0.031 -1.101 1.00 43.56 90 TYR A CA 1
ATOM 707 C C . TYR A 1 90 ? -20.709 0.177 0.249 1.00 43.56 90 TYR A C 1
ATOM 709 O O . TYR A 1 90 ? -19.511 -0.069 0.375 1.00 43.56 90 TYR A O 1
ATOM 717 N N . LEU A 1 91 ? -21.478 0.603 1.249 1.00 37.41 91 LEU A N 1
ATOM 718 C CA . LEU A 1 91 ? -21.136 0.529 2.670 1.00 37.41 91 LEU A CA 1
ATOM 719 C C . LEU A 1 91 ? -22.327 -0.160 3.359 1.00 37.41 91 LEU A C 1
ATOM 721 O O . LEU A 1 91 ? -23.318 0.509 3.640 1.00 37.41 91 LEU A O 1
ATOM 725 N N . GLU A 1 92 ? -22.262 -1.479 3.588 1.00 31.97 92 GLU A N 1
ATOM 726 C CA . GLU A 1 92 ? -23.300 -2.249 4.303 1.00 31.97 92 GLU A CA 1
ATOM 727 C C . GLU A 1 92 ? -22.745 -3.109 5.457 1.00 31.97 92 GLU A C 1
ATOM 729 O O . GLU A 1 92 ? -21.823 -3.896 5.285 1.00 31.97 92 GLU A O 1
ATOM 734 N N . TYR A 1 93 ? -23.349 -2.884 6.633 1.00 32.81 93 TYR A N 1
ATOM 735 C CA . TYR A 1 93 ? -23.466 -3.627 7.905 1.00 32.81 93 TYR A CA 1
ATOM 736 C C . TYR A 1 93 ? -22.546 -4.823 8.266 1.00 32.81 93 TYR A C 1
ATOM 738 O O . TYR A 1 93 ? -22.914 -5.956 7.996 1.00 32.81 93 TYR A O 1
ATOM 746 N N . MET A 1 94 ? -21.511 -4.577 9.097 1.00 34.28 94 MET A N 1
ATOM 747 C CA . MET A 1 94 ? -21.000 -5.388 10.250 1.00 34.28 94 MET A CA 1
ATOM 748 C C . MET A 1 94 ? -20.073 -4.503 11.127 1.00 34.28 94 MET A C 1
ATOM 750 O O . MET A 1 94 ? -19.564 -3.564 10.567 1.00 34.28 94 MET A O 1
ATOM 754 N N . ALA A 1 95 ? -19.908 -4.717 12.451 1.00 43.94 95 ALA A N 1
ATOM 755 C CA . ALA A 1 95 ? -19.024 -4.046 13.467 1.00 43.94 95 ALA A CA 1
ATOM 756 C C . ALA A 1 95 ? -18.423 -2.621 13.211 1.00 43.94 95 ALA A C 1
ATOM 758 O O . ALA A 1 95 ? -17.750 -2.402 12.220 1.00 43.94 95 ALA A O 1
ATOM 759 N N . ASN A 1 96 ? -18.574 -1.644 14.132 1.00 59.72 96 ASN A N 1
ATOM 760 C CA . ASN A 1 96 ? -18.087 -0.239 14.011 1.00 59.72 96 ASN A CA 1
ATOM 761 C C . ASN A 1 96 ? -16.543 -0.077 13.995 1.00 59.72 96 ASN A C 1
ATOM 763 O O . ASN A 1 96 ? -15.983 0.577 14.866 1.00 59.72 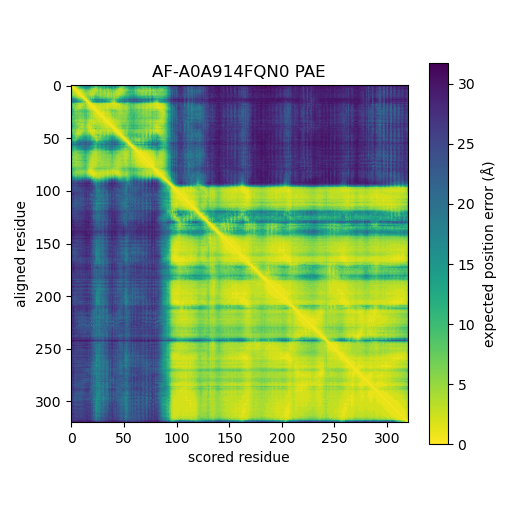96 ASN A O 1
ATOM 767 N N . LEU A 1 97 ? -15.855 -0.650 13.014 1.00 66.69 97 LEU A N 1
ATOM 768 C CA . LEU A 1 97 ? -14.412 -0.522 12.848 1.00 66.69 97 LEU A CA 1
ATOM 769 C C . LEU A 1 97 ? -14.077 0.725 12.050 1.00 66.69 97 LEU A C 1
ATOM 771 O O . LEU A 1 97 ? -14.660 0.974 10.992 1.00 66.69 97 LEU A O 1
ATOM 775 N N . THR A 1 98 ? -13.122 1.480 12.571 1.00 78.12 98 THR A N 1
ATOM 776 C CA . THR A 1 98 ? -12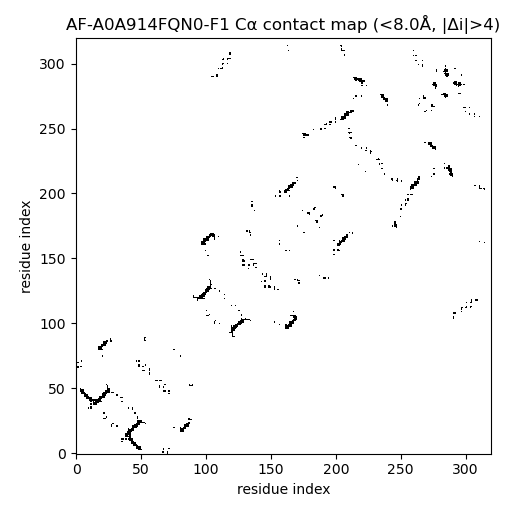.657 2.742 12.020 1.00 78.12 98 THR A CA 1
ATOM 777 C C . THR A 1 98 ? -11.263 2.549 11.438 1.00 78.12 98 THR A C 1
ATOM 779 O O . THR A 1 98 ? -10.363 2.012 12.081 1.00 78.12 98 THR A O 1
ATOM 782 N N . ALA A 1 99 ? -11.080 2.947 10.183 1.00 83.81 99 ALA A N 1
ATOM 783 C CA . ALA A 1 99 ? -9.778 2.894 9.537 1.00 83.81 99 ALA A CA 1
ATOM 784 C C . ALA A 1 99 ? -9.381 4.251 8.966 1.00 83.81 99 ALA A C 1
ATOM 786 O O . ALA A 1 99 ? -10.234 4.995 8.464 1.00 83.81 99 ALA A O 1
ATOM 787 N N . ILE A 1 100 ? -8.079 4.524 9.021 1.00 84.19 100 ILE A N 1
ATOM 788 C CA . ILE A 1 100 ? -7.420 5.639 8.348 1.00 84.19 100 ILE A CA 1
ATOM 789 C C . ILE A 1 100 ? -6.403 5.075 7.362 1.00 84.19 100 ILE A C 1
ATOM 791 O O . ILE A 1 100 ? -5.608 4.209 7.717 1.00 84.19 100 ILE A O 1
ATOM 795 N N . ILE A 1 101 ? -6.405 5.582 6.131 1.00 84.88 101 ILE A N 1
ATOM 796 C CA . ILE A 1 101 ? -5.376 5.269 5.131 1.00 84.88 101 ILE A CA 1
ATOM 797 C C . ILE A 1 101 ? -4.475 6.485 4.974 1.00 84.88 101 ILE A C 1
ATOM 799 O O . ILE A 1 101 ? -4.964 7.553 4.604 1.00 84.88 101 ILE A O 1
ATOM 803 N N . VAL A 1 102 ? -3.184 6.315 5.252 1.00 84.81 102 VAL A N 1
ATOM 804 C CA . VAL A 1 102 ? -2.158 7.354 5.165 1.00 84.81 102 VAL A CA 1
ATOM 805 C C . VAL A 1 102 ? -0.987 6.929 4.305 1.00 84.81 102 VAL A C 1
ATOM 807 O O . VAL A 1 102 ? -0.585 5.767 4.290 1.00 84.81 102 VAL A O 1
ATOM 810 N N . GLY A 1 103 ? -0.441 7.890 3.567 1.00 83.44 103 GLY A N 1
ATOM 811 C CA . GLY A 1 103 ? 0.647 7.631 2.641 1.00 83.44 103 GLY A CA 1
ATOM 812 C C . GLY A 1 103 ? 0.652 8.537 1.421 1.00 83.44 103 GLY A C 1
ATOM 813 O O . GLY A 1 103 ? -0.073 9.532 1.360 1.00 83.44 103 GLY A O 1
ATOM 814 N N . ASN A 1 104 ? 1.471 8.157 0.440 1.00 82.50 104 ASN A N 1
ATOM 815 C CA . ASN A 1 104 ? 1.596 8.852 -0.840 1.00 82.50 104 ASN A CA 1
ATOM 816 C C . ASN A 1 104 ? 0.722 8.205 -1.929 1.00 82.50 104 ASN A C 1
ATOM 818 O O . ASN A 1 104 ? -0.340 7.641 -1.658 1.00 82.50 104 ASN A O 1
ATOM 822 N N . SER A 1 105 ? 1.153 8.282 -3.188 1.00 80.75 105 SER A N 1
ATOM 823 C CA . SER A 1 105 ? 0.421 7.712 -4.315 1.00 80.75 105 SER A CA 1
ATOM 824 C C . SER A 1 105 ? 0.211 6.194 -4.206 1.00 80.75 105 SER A C 1
ATOM 826 O O . SER A 1 105 ? -0.752 5.685 -4.775 1.00 80.75 105 SER A O 1
ATOM 828 N N . TYR A 1 106 ? 1.017 5.474 -3.416 1.00 86.31 106 TYR A N 1
ATOM 829 C CA . TYR A 1 106 ? 0.779 4.061 -3.101 1.00 86.31 106 TYR A CA 1
ATOM 830 C C . TYR A 1 106 ? -0.450 3.862 -2.208 1.00 86.31 106 TYR A C 1
ATOM 832 O O . TYR A 1 106 ? -1.279 3.005 -2.507 1.00 86.31 106 TYR A O 1
ATOM 840 N N . ALA A 1 107 ? -0.623 4.680 -1.163 1.00 84.94 107 ALA A N 1
ATOM 841 C CA . ALA A 1 107 ? -1.851 4.693 -0.365 1.00 84.94 107 ALA A CA 1
ATOM 842 C C . ALA A 1 107 ? -3.072 5.024 -1.231 1.00 84.94 107 ALA A C 1
ATOM 844 O O . ALA A 1 107 ? -4.081 4.325 -1.158 1.00 84.94 107 ALA A O 1
ATOM 845 N N . MET A 1 108 ? -2.960 6.036 -2.104 1.00 80.25 108 MET A N 1
ATOM 846 C CA . MET A 1 108 ? -4.017 6.385 -3.065 1.00 80.25 108 MET A CA 1
ATOM 847 C C . MET A 1 108 ?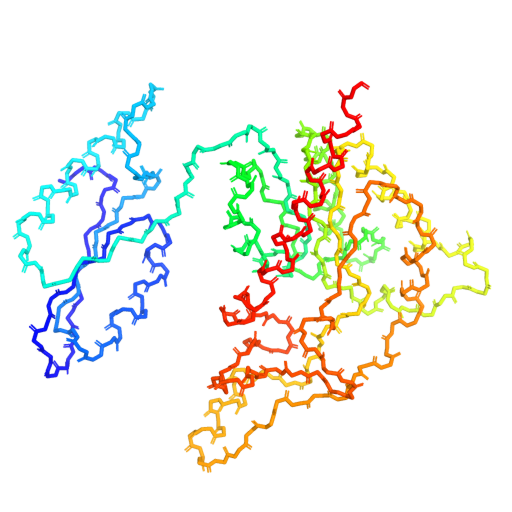 -4.358 5.211 -3.986 1.00 80.25 108 MET A C 1
ATOM 849 O O . MET A 1 108 ? -5.523 4.971 -4.290 1.00 80.25 108 MET A O 1
ATOM 853 N N . ASN A 1 109 ? -3.351 4.467 -4.437 1.00 83.38 109 ASN A N 1
ATOM 854 C CA . ASN A 1 109 ? -3.544 3.330 -5.320 1.00 83.38 109 ASN A CA 1
ATOM 855 C C . ASN A 1 109 ? -4.197 2.148 -4.581 1.00 83.38 109 ASN A C 1
ATOM 857 O O . ASN A 1 109 ? -5.179 1.590 -5.068 1.00 83.38 109 ASN A O 1
ATOM 861 N N . LEU A 1 110 ? -3.734 1.830 -3.368 1.00 85.88 110 LEU A N 1
ATOM 862 C CA . LEU A 1 110 ? -4.257 0.731 -2.550 1.00 85.88 110 LEU A CA 1
ATOM 863 C C . LEU A 1 110 ? -5.586 1.017 -1.858 1.00 85.88 110 LEU A C 1
ATOM 865 O O . LEU A 1 110 ? -6.248 0.065 -1.434 1.00 85.88 110 LEU A O 1
ATOM 869 N N . GLN A 1 111 ? -6.022 2.278 -1.783 1.00 82.25 111 GLN A N 1
ATOM 870 C CA . GLN A 1 111 ? -7.268 2.637 -1.103 1.00 82.25 111 GLN A CA 1
ATOM 871 C C . GLN A 1 111 ? -8.454 1.804 -1.596 1.00 82.25 111 GLN A C 1
ATOM 873 O O . GLN A 1 111 ? -9.305 1.425 -0.801 1.00 82.25 111 GLN A O 1
ATOM 878 N N . TYR A 1 112 ? -8.486 1.457 -2.888 1.00 74.19 112 TYR A N 1
ATOM 879 C CA . TYR A 1 112 ? -9.549 0.645 -3.473 1.00 74.19 112 TYR A CA 1
ATOM 880 C C . TYR A 1 112 ? -9.583 -0.778 -2.901 1.00 74.19 112 TYR A C 1
ATOM 882 O O . TYR A 1 112 ? -10.662 -1.298 -2.624 1.00 74.19 112 TYR A O 1
ATOM 890 N N . ALA A 1 113 ? -8.419 -1.408 -2.714 1.00 81.69 113 ALA A N 1
ATOM 891 C CA . ALA A 1 113 ? -8.332 -2.741 -2.123 1.00 81.69 113 ALA A CA 1
ATOM 892 C C . ALA A 1 113 ? -8.735 -2.712 -0.640 1.00 81.69 113 ALA A C 1
ATOM 894 O O . ALA A 1 113 ? -9.470 -3.591 -0.194 1.00 81.69 113 ALA A O 1
ATOM 895 N N . ILE A 1 114 ? -8.322 -1.665 0.084 1.00 83.69 114 ILE A N 1
ATOM 896 C CA . ILE A 1 114 ? -8.583 -1.489 1.519 1.00 83.69 114 ILE A CA 1
ATOM 897 C C . ILE A 1 114 ? -10.062 -1.174 1.792 1.00 83.69 114 ILE A C 1
ATOM 899 O O . ILE A 1 114 ? -10.688 -1.838 2.610 1.00 83.69 114 ILE A O 1
ATOM 903 N N . VAL A 1 115 ? -10.653 -0.202 1.087 1.00 76.25 115 VAL A N 1
ATOM 904 C CA . VAL A 1 115 ? -12.071 0.186 1.249 1.00 76.25 115 VAL A CA 1
ATOM 905 C C . VAL A 1 115 ? -13.027 -0.954 0.901 1.00 76.25 115 VAL A C 1
ATOM 907 O O . VAL A 1 115 ? -14.121 -1.018 1.449 1.00 76.25 115 VAL A O 1
ATOM 910 N N . LYS A 1 116 ? -12.627 -1.859 0.000 1.00 75.69 116 LYS A N 1
ATOM 911 C CA . LYS A 1 116 ? -13.413 -3.043 -0.378 1.00 75.69 116 LYS A CA 1
ATOM 912 C C . LYS A 1 116 ? -13.143 -4.264 0.495 1.00 75.69 116 LYS A C 1
ATOM 914 O O . LYS A 1 116 ? -13.554 -5.372 0.138 1.00 75.69 116 LYS A O 1
ATOM 919 N N . ASN A 1 117 ? -12.404 -4.112 1.584 1.00 75.12 117 ASN A N 1
ATOM 920 C CA . ASN A 1 117 ? -12.237 -5.200 2.522 1.00 75.12 117 ASN A CA 1
ATOM 921 C C . ASN A 1 117 ? -13.560 -5.429 3.279 1.00 75.12 117 ASN A C 1
ATOM 923 O O . ASN A 1 117 ? -14.023 -4.507 3.952 1.00 75.12 117 ASN A O 1
ATOM 927 N N . PRO A 1 118 ? -14.160 -6.633 3.200 1.00 69.75 118 PRO A N 1
ATOM 928 C CA . PRO A 1 118 ? -15.418 -6.934 3.888 1.00 69.75 118 PRO A CA 1
ATOM 929 C C . PRO A 1 118 ? -15.312 -6.847 5.418 1.00 69.75 118 PRO A C 1
ATOM 931 O O . PRO A 1 118 ? -16.330 -6.766 6.096 1.00 69.75 118 PRO A O 1
ATOM 934 N N . ALA A 1 119 ? -14.096 -6.843 5.969 1.00 68.31 119 ALA A N 1
ATOM 935 C CA . ALA A 1 119 ? -13.855 -6.668 7.393 1.00 68.31 119 ALA A CA 1
ATOM 936 C C . ALA A 1 119 ? -14.125 -5.231 7.888 1.00 68.31 119 ALA A C 1
ATOM 938 O O . ALA A 1 119 ? -14.245 -5.022 9.093 1.00 68.31 119 ALA A O 1
ATOM 939 N N . PHE A 1 120 ? -14.229 -4.235 6.994 1.00 61.22 120 PHE A N 1
ATOM 940 C CA . PHE A 1 120 ? -14.541 -2.855 7.371 1.00 61.22 120 PHE A CA 1
ATOM 941 C C . PHE A 1 120 ? -16.001 -2.483 7.141 1.00 61.22 120 PHE A C 1
ATOM 943 O O . PHE A 1 120 ? -16.519 -2.579 6.033 1.00 61.22 120 PHE A O 1
ATOM 950 N N . LYS A 1 121 ? -16.617 -1.897 8.173 1.00 59.84 121 LYS A N 1
ATOM 951 C CA . LYS A 1 121 ? -17.914 -1.208 8.070 1.00 59.84 121 LYS A CA 1
ATOM 952 C C . LYS A 1 121 ? -17.811 0.175 7.464 1.00 59.84 121 LYS A C 1
ATOM 954 O O . LYS A 1 121 ? -18.696 0.616 6.738 1.00 59.84 121 LYS A O 1
ATOM 959 N N . LYS A 1 122 ? -16.791 0.915 7.905 1.00 54.19 122 LYS A N 1
ATOM 960 C CA . LYS A 1 122 ? -16.641 2.342 7.647 1.00 54.19 122 LYS A CA 1
ATOM 961 C C . LYS A 1 122 ? -15.167 2.721 7.712 1.00 54.19 122 LYS A C 1
ATOM 963 O O . LYS A 1 122 ? -14.585 2.857 8.781 1.00 54.19 122 LYS A O 1
ATOM 968 N N . VAL A 1 123 ? -14.579 2.996 6.556 1.00 56.22 123 VAL A N 1
ATOM 969 C CA . VAL A 1 123 ? -13.346 3.786 6.512 1.00 56.22 123 VAL A CA 1
ATOM 970 C C . VAL A 1 123 ? -13.744 5.227 6.831 1.00 56.22 123 VAL A C 1
ATOM 972 O O . VAL A 1 123 ? -14.510 5.836 6.084 1.00 56.22 123 VAL A O 1
ATOM 975 N N . ILE A 1 124 ? -13.323 5.738 7.991 1.00 53.59 124 ILE A N 1
ATOM 976 C CA . ILE A 1 124 ? -13.778 7.048 8.485 1.00 53.59 124 ILE A CA 1
ATOM 977 C C . ILE A 1 124 ? -13.026 8.181 7.800 1.00 53.59 124 ILE A C 1
ATOM 979 O O . ILE A 1 124 ? -13.613 9.235 7.558 1.00 53.59 124 ILE A O 1
ATOM 983 N N . ALA A 1 125 ? -11.761 7.963 7.447 1.00 57.59 125 ALA A N 1
ATOM 984 C CA . ALA A 1 125 ? -10.994 8.944 6.706 1.00 57.59 125 ALA A CA 1
ATOM 985 C C . ALA A 1 125 ? -9.950 8.298 5.798 1.00 57.59 125 ALA A C 1
ATOM 987 O O . ALA A 1 125 ? -9.364 7.260 6.097 1.00 57.59 125 ALA A O 1
ATOM 988 N N . ILE A 1 126 ? -9.696 8.971 4.685 1.00 57.88 126 ILE A N 1
ATOM 989 C CA . ILE A 1 126 ? -8.564 8.714 3.807 1.00 57.88 126 ILE A CA 1
ATOM 990 C C . ILE A 1 126 ? -7.737 9.994 3.844 1.00 57.88 126 ILE A C 1
ATOM 992 O O . ILE A 1 126 ? -8.218 11.052 3.441 1.00 57.88 126 ILE A O 1
ATOM 996 N N . ALA A 1 127 ? -6.521 9.910 4.374 1.00 57.19 127 ALA A N 1
ATOM 997 C CA . ALA A 1 127 ? -5.607 11.033 4.496 1.00 57.19 127 ALA A CA 1
ATOM 998 C C . ALA A 1 127 ? -4.365 10.783 3.666 1.00 57.19 127 ALA A C 1
ATOM 1000 O O . ALA A 1 127 ? -3.346 10.287 4.135 1.00 57.19 127 ALA A O 1
ATOM 1001 N N . ILE A 1 128 ? -4.464 11.155 2.402 1.00 59.31 128 ILE A N 1
ATOM 1002 C CA . ILE A 1 128 ? -3.357 11.039 1.469 1.00 59.31 128 ILE A CA 1
ATOM 1003 C C . ILE A 1 128 ? -2.615 12.365 1.497 1.00 59.31 128 ILE A C 1
ATOM 1005 O O . ILE A 1 128 ? -3.199 13.412 1.211 1.00 59.31 128 ILE A O 1
ATOM 1009 N N . TYR A 1 129 ? -1.342 12.335 1.875 1.00 61.66 129 TYR A N 1
ATOM 1010 C CA . TYR A 1 129 ? -0.513 13.526 1.777 1.00 61.66 129 TYR A CA 1
ATOM 1011 C C . TYR A 1 129 ? -0.018 13.682 0.329 1.00 61.66 129 TYR A C 1
ATOM 1013 O O . TYR A 1 129 ? -0.008 12.732 -0.456 1.00 61.66 129 TYR A O 1
ATOM 1021 N N . ALA A 1 130 ? 0.346 14.910 -0.046 1.00 49.28 130 ALA A N 1
ATOM 1022 C CA . ALA A 1 130 ? 0.643 15.280 -1.429 1.00 49.28 130 ALA A CA 1
ATOM 1023 C C . ALA A 1 130 ? 1.675 14.355 -2.117 1.00 49.28 130 ALA A C 1
ATOM 1025 O O . ALA A 1 130 ? 2.631 13.877 -1.502 1.00 49.28 130 ALA A O 1
ATOM 1026 N N . ILE A 1 131 ? 1.475 14.133 -3.421 1.00 51.78 131 ILE A N 1
ATOM 1027 C CA . ILE A 1 131 ? 2.363 13.355 -4.301 1.00 51.78 131 ILE A CA 1
ATOM 1028 C C . ILE A 1 131 ? 3.807 13.868 -4.169 1.00 51.78 131 ILE A C 1
ATOM 1030 O O . ILE A 1 131 ? 4.041 15.072 -4.211 1.00 51.78 131 ILE A O 1
ATOM 1034 N N . GLY A 1 132 ? 4.776 12.960 -4.011 1.00 57.84 132 GLY A N 1
ATOM 1035 C CA . GLY A 1 132 ? 6.202 13.306 -3.921 1.00 57.84 132 GLY A CA 1
ATOM 1036 C C . GLY A 1 132 ? 6.663 13.807 -2.551 1.00 57.84 132 GLY A C 1
ATOM 1037 O O . GLY A 1 132 ? 7.858 14.036 -2.352 1.00 57.84 132 GLY A O 1
ATOM 1038 N N . CYS A 1 133 ? 5.751 13.926 -1.585 1.00 68.38 133 CYS A N 1
ATOM 1039 C CA . CYS A 1 133 ? 6.145 14.132 -0.208 1.00 68.38 133 CYS A CA 1
ATOM 1040 C C . CYS A 1 133 ? 6.602 12.823 0.416 1.00 68.38 133 CYS A C 1
ATOM 1042 O O . CYS A 1 133 ? 6.098 11.746 0.086 1.00 68.38 133 CYS A O 1
ATOM 1044 N N . PRO A 1 134 ? 7.567 12.891 1.323 1.00 67.75 134 PRO A N 1
ATOM 1045 C CA . PRO A 1 134 ? 7.954 11.708 2.034 1.00 67.75 134 PRO A CA 1
ATOM 1046 C C . PRO A 1 134 ? 7.390 11.646 3.441 1.00 67.75 134 PRO A C 1
ATOM 1048 O O . PRO A 1 134 ? 7.104 12.668 4.068 1.00 67.75 134 PRO A O 1
ATOM 1051 N N . PHE A 1 135 ? 7.283 10.423 3.935 1.00 72.12 135 PHE A N 1
ATOM 1052 C CA . PHE A 1 135 ? 6.887 10.143 5.292 1.00 72.12 135 PHE A CA 1
ATOM 1053 C C . PHE A 1 135 ? 7.933 9.226 5.939 1.00 72.12 135 PHE A C 1
ATOM 1055 O O . PHE A 1 135 ? 8.383 8.300 5.270 1.00 72.12 135 PHE A O 1
ATOM 1062 N N . PRO A 1 136 ? 8.370 9.512 7.178 1.00 73.94 136 PRO A N 1
ATOM 1063 C CA . PRO A 1 136 ? 8.096 10.734 7.919 1.00 73.94 136 PRO A CA 1
ATOM 1064 C C . PRO A 1 136 ? 8.723 11.947 7.219 1.00 73.94 136 PRO A C 1
ATOM 1066 O O . PRO A 1 136 ? 9.683 11.816 6.452 1.00 73.94 136 PRO A O 1
ATOM 1069 N N . TYR A 1 137 ? 8.173 13.137 7.474 1.00 70.94 137 TYR A 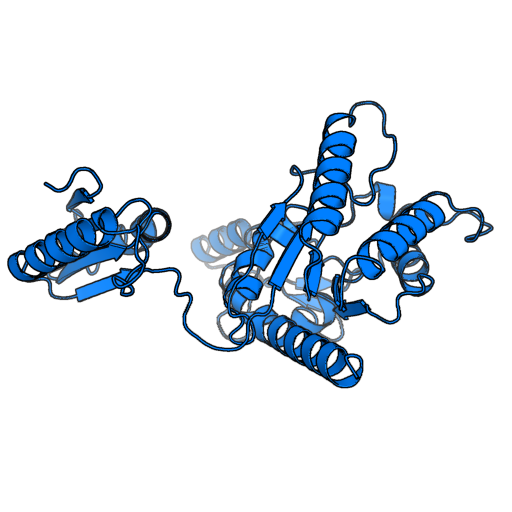N 1
ATOM 1070 C CA . TYR A 1 137 ? 8.744 14.355 6.909 1.00 70.94 137 TYR A CA 1
ATOM 1071 C C . TYR A 1 137 ? 10.172 14.551 7.413 1.00 70.94 137 TYR A C 1
ATOM 1073 O O . TYR A 1 137 ? 10.455 14.481 8.613 1.00 70.94 137 TYR A O 1
ATOM 1081 N N . VAL A 1 138 ? 11.046 14.868 6.470 1.00 66.38 138 VAL A N 1
ATOM 1082 C CA . VAL A 1 138 ? 12.415 15.292 6.712 1.00 66.38 138 VAL A CA 1
ATOM 1083 C C . VAL A 1 138 ? 12.530 16.724 6.245 1.00 66.38 138 VAL A C 1
ATOM 1085 O O . VAL A 1 138 ? 12.067 17.035 5.151 1.00 66.38 138 VAL A O 1
ATOM 1088 N N . ASN A 1 139 ? 13.154 17.570 7.068 1.00 64.75 139 ASN A N 1
ATOM 1089 C CA . ASN A 1 139 ? 13.381 18.974 6.753 1.00 64.75 139 ASN A CA 1
ATOM 1090 C C . ASN A 1 139 ? 14.300 19.124 5.532 1.00 64.75 139 ASN A C 1
ATOM 1092 O O . ASN A 1 139 ? 15.517 19.231 5.657 1.00 64.75 139 ASN A O 1
ATOM 1096 N N . ASP A 1 140 ? 13.690 19.088 4.354 1.00 65.19 140 ASP A N 1
ATOM 1097 C CA . ASP A 1 140 ? 14.331 19.192 3.055 1.00 65.19 140 ASP A CA 1
ATOM 1098 C C . ASP A 1 140 ? 13.997 20.569 2.472 1.00 65.19 140 ASP A C 1
ATOM 1100 O O . ASP A 1 140 ? 12.826 20.971 2.392 1.00 65.19 140 ASP A O 1
ATOM 1104 N N . LYS A 1 141 ? 15.033 21.335 2.119 1.00 63.16 141 LYS A N 1
ATOM 1105 C CA . LYS A 1 141 ? 14.865 22.708 1.630 1.00 63.16 141 LYS A CA 1
ATOM 1106 C C . LYS A 1 141 ? 13.996 22.676 0.368 1.00 63.16 141 LYS A C 1
ATOM 1108 O O . LYS A 1 141 ? 14.332 22.025 -0.610 1.00 63.16 141 LYS A O 1
ATOM 1113 N N . GLY A 1 142 ? 12.871 23.393 0.394 1.00 64.88 142 GLY A N 1
ATOM 1114 C CA . GLY A 1 142 ? 11.899 23.425 -0.710 1.00 64.88 142 GLY A CA 1
ATOM 1115 C C . GLY A 1 142 ? 10.699 22.479 -0.558 1.00 64.88 142 GLY A C 1
ATOM 1116 O O . GLY A 1 142 ? 9.786 22.533 -1.380 1.00 64.88 142 GLY A O 1
ATOM 1117 N N . LYS A 1 143 ? 10.629 21.668 0.510 1.00 72.00 143 LYS A N 1
ATOM 1118 C CA . LYS A 1 143 ? 9.506 20.747 0.782 1.00 72.00 143 LYS A CA 1
ATOM 1119 C C . LYS A 1 143 ? 8.646 21.131 1.990 1.00 72.00 143 LYS A C 1
ATOM 1121 O O . LYS A 1 143 ? 7.965 20.283 2.555 1.00 72.00 143 LYS A O 1
ATOM 1126 N N . GLU A 1 144 ? 8.573 22.414 2.349 1.00 75.19 144 GLU A N 1
ATOM 1127 C CA . GLU A 1 144 ? 7.754 22.882 3.489 1.00 75.19 144 GLU A CA 1
ATOM 1128 C C . GLU A 1 144 ? 6.263 22.497 3.357 1.00 75.19 144 GLU A C 1
ATOM 1130 O O . GLU A 1 144 ? 5.572 22.255 4.346 1.00 75.19 144 GLU A O 1
ATOM 1135 N N . HIS A 1 145 ? 5.757 22.368 2.126 1.00 74.62 145 HIS A N 1
ATOM 1136 C CA . HIS A 1 145 ? 4.408 21.856 1.868 1.00 74.62 145 HIS A CA 1
ATOM 1137 C C . HIS A 1 145 ? 4.225 20.401 2.345 1.00 74.62 145 HIS A C 1
ATOM 1139 O O . HIS A 1 145 ? 3.153 20.052 2.839 1.00 74.62 145 HIS A O 1
ATOM 1145 N N . CYS A 1 146 ? 5.271 19.573 2.275 1.00 76.00 146 CYS A N 1
ATOM 1146 C CA . CYS A 1 146 ? 5.268 18.207 2.794 1.00 76.00 146 CYS A CA 1
ATOM 1147 C C . CYS A 1 146 ? 5.233 18.170 4.315 1.00 76.00 146 CYS A C 1
ATOM 1149 O O . CYS A 1 146 ? 4.524 17.341 4.878 1.00 76.00 146 CYS A O 1
ATOM 1151 N N . LYS A 1 147 ? 5.925 19.099 4.982 1.00 80.38 147 LYS A N 1
ATOM 1152 C CA . LYS A 1 147 ? 5.861 19.230 6.441 1.00 80.38 147 LYS A CA 1
ATOM 1153 C C . LYS A 1 147 ? 4.432 19.450 6.911 1.00 80.38 147 LYS A C 1
ATOM 1155 O O . LYS A 1 147 ? 3.928 18.678 7.718 1.00 80.38 147 LYS A O 1
ATOM 1160 N N . LYS A 1 148 ? 3.757 20.453 6.341 1.00 79.81 148 LYS A N 1
ATOM 1161 C CA . LYS A 1 148 ? 2.363 20.778 6.676 1.00 79.81 148 LYS A CA 1
ATOM 1162 C C . LYS A 1 148 ? 1.421 19.607 6.401 1.00 79.81 148 LYS A C 1
ATOM 1164 O O . LYS A 1 148 ? 0.508 19.365 7.185 1.00 79.81 148 LYS A O 1
ATOM 1169 N N . ALA A 1 149 ? 1.644 18.878 5.307 1.00 76.50 149 ALA A N 1
ATOM 1170 C CA . ALA A 1 149 ? 0.844 17.705 4.972 1.00 76.50 149 ALA A CA 1
ATOM 1171 C C . ALA A 1 149 ? 1.030 16.575 5.999 1.00 76.50 149 ALA A C 1
ATOM 1173 O O . ALA A 1 149 ? 0.044 16.017 6.474 1.00 76.50 149 ALA A O 1
ATOM 1174 N N . VAL A 1 150 ? 2.275 16.287 6.393 1.00 79.19 150 VAL A N 1
ATOM 1175 C CA . VAL A 1 150 ? 2.585 15.290 7.426 1.00 79.19 150 VAL A CA 1
ATOM 1176 C C . VAL A 1 150 ? 2.038 15.716 8.789 1.00 79.19 150 VAL A C 1
ATOM 1178 O O . VAL A 1 150 ? 1.384 14.920 9.449 1.00 79.19 150 VAL A O 1
ATOM 1181 N N . GLU A 1 151 ? 2.207 16.971 9.200 1.00 83.25 151 GLU A N 1
ATOM 1182 C CA . GLU A 1 151 ? 1.637 17.488 10.453 1.00 83.25 151 GLU A CA 1
ATOM 1183 C C . GLU A 1 151 ? 0.103 17.410 10.470 1.00 83.25 151 GLU A C 1
ATOM 1185 O O . GLU A 1 151 ? -0.488 16.995 11.467 1.00 83.25 151 GLU A O 1
ATOM 1190 N N . GLY A 1 152 ? -0.558 17.772 9.366 1.00 80.69 152 GLY A N 1
ATOM 1191 C CA . GLY A 1 152 ? -2.010 17.644 9.227 1.00 80.69 152 GLY A CA 1
ATOM 1192 C C . GLY A 1 152 ? -2.480 16.191 9.311 1.00 80.69 152 GLY A C 1
ATOM 1193 O O . GLY A 1 152 ? -3.506 15.907 9.925 1.00 80.69 152 GLY A O 1
ATOM 1194 N N . MET A 1 153 ? -1.701 15.268 8.750 1.00 83.19 153 MET A N 1
ATOM 1195 C CA . MET A 1 153 ? -1.958 13.834 8.824 1.00 83.19 153 MET A CA 1
ATOM 1196 C C . MET A 1 153 ? -1.818 13.305 10.258 1.00 83.19 153 MET A C 1
ATOM 1198 O O . MET A 1 153 ? -2.703 12.596 10.728 1.00 83.19 153 MET A O 1
ATOM 1202 N N . MET A 1 154 ? -0.764 13.694 10.980 1.00 86.44 154 MET A N 1
ATOM 1203 C CA . MET A 1 154 ? -0.571 13.306 12.384 1.00 86.44 154 MET A CA 1
ATOM 1204 C C . MET A 1 154 ? -1.716 13.819 13.265 1.00 86.44 154 MET A C 1
ATOM 1206 O O . MET A 1 154 ? -2.291 13.042 14.021 1.00 86.44 154 MET A O 1
ATOM 1210 N N . LYS A 1 155 ? -2.137 15.079 13.081 1.00 85.75 155 LYS A N 1
ATOM 1211 C CA . LYS A 1 155 ? -3.319 15.645 13.758 1.00 85.75 155 LYS A CA 1
ATOM 1212 C C . LYS A 1 155 ? -4.602 14.881 13.448 1.00 85.75 155 LYS A C 1
ATOM 1214 O O . LYS A 1 155 ? -5.488 14.797 14.290 1.00 85.75 155 LYS A O 1
ATOM 1219 N N . LEU A 1 156 ? -4.742 14.357 12.231 1.00 80.25 156 LEU A N 1
ATOM 1220 C CA . LEU A 1 156 ? -5.907 13.558 11.876 1.00 80.25 156 LEU A CA 1
ATOM 1221 C C . LEU A 1 156 ? -5.894 12.196 12.576 1.00 80.25 156 LEU A C 1
ATOM 1223 O O . LEU A 1 156 ? -6.941 11.771 13.054 1.00 80.25 156 LEU A O 1
ATOM 1227 N N . ILE A 1 157 ? -4.735 11.534 12.636 1.00 85.75 157 ILE A N 1
ATOM 1228 C CA . ILE A 1 157 ? -4.570 10.261 13.352 1.00 85.75 157 ILE A CA 1
ATOM 1229 C C . ILE A 1 157 ? -4.915 10.448 14.833 1.00 85.75 157 ILE A C 1
ATOM 1231 O O . ILE A 1 157 ? -5.746 9.710 15.348 1.00 85.75 157 ILE A O 1
ATOM 1235 N N . GLU A 1 158 ? -4.359 11.480 15.470 1.00 91.44 158 GLU A N 1
ATOM 1236 C CA . GLU A 1 158 ? -4.661 11.849 16.860 1.00 91.44 158 GLU A CA 1
ATOM 1237 C C . GLU A 1 158 ? -6.141 12.180 17.070 1.00 91.44 158 GLU A C 1
ATOM 1239 O O . GLU A 1 158 ? -6.739 11.745 18.040 1.00 91.44 158 GLU A O 1
ATOM 1244 N N . LYS A 1 159 ? -6.768 12.923 16.152 1.00 84.75 159 LYS A N 1
ATOM 1245 C CA . LYS A 1 159 ? -8.172 13.327 16.303 1.00 84.75 159 LYS A CA 1
ATOM 1246 C C . LYS A 1 159 ? -9.166 12.179 16.114 1.00 84.75 159 LYS A C 1
ATOM 1248 O O . LYS A 1 159 ? -10.243 12.209 16.704 1.00 84.75 159 LYS A O 1
ATOM 1253 N N . ILE A 1 160 ? -8.888 11.264 15.186 1.00 82.56 160 ILE A N 1
ATOM 1254 C CA . ILE A 1 160 ? -9.821 10.185 14.833 1.00 82.56 160 ILE A CA 1
ATOM 1255 C C . ILE A 1 160 ? -9.624 8.966 15.735 1.00 82.56 160 ILE A C 1
ATOM 1257 O O . ILE A 1 160 ? -10.607 8.271 15.977 1.00 82.56 160 ILE A O 1
ATOM 1261 N N . GLU A 1 161 ? -8.391 8.704 16.181 1.00 88.00 161 GLU A N 1
ATOM 1262 C CA . GLU A 1 161 ? -8.020 7.529 16.983 1.00 88.00 161 GLU A CA 1
ATOM 1263 C C . GLU A 1 161 ? -8.527 6.215 16.368 1.00 88.00 161 GLU A C 1
ATOM 1265 O O . GLU A 1 161 ? -9.263 5.440 16.978 1.00 88.00 161 GLU A O 1
ATOM 1270 N N . ALA A 1 162 ? -8.183 5.983 15.098 1.00 85.81 162 ALA A N 1
ATOM 1271 C CA . ALA A 1 162 ? -8.728 4.854 14.355 1.00 85.81 162 ALA A CA 1
ATOM 1272 C C . ALA A 1 162 ? -8.301 3.490 14.925 1.00 85.81 162 ALA A C 1
ATOM 1274 O O . ALA A 1 162 ? -7.173 3.303 15.387 1.00 85.81 162 ALA A O 1
ATOM 1275 N N . ASP A 1 163 ? -9.176 2.490 14.789 1.00 89.38 163 ASP A N 1
ATOM 1276 C CA . ASP A 1 163 ? -8.860 1.105 15.142 1.00 89.38 163 ASP A CA 1
ATOM 1277 C C . ASP A 1 163 ? -7.675 0.604 14.310 1.00 89.38 163 ASP A C 1
ATOM 1279 O O . ASP A 1 163 ? -6.755 -0.003 14.853 1.00 89.38 163 ASP A O 1
ATOM 1283 N N . ILE A 1 164 ? -7.669 0.896 13.004 1.00 92.50 164 ILE A N 1
ATOM 1284 C CA . ILE A 1 164 ? -6.593 0.504 12.087 1.00 92.50 164 ILE A CA 1
ATOM 1285 C C . ILE A 1 164 ? -6.057 1.713 11.318 1.00 92.50 164 ILE A C 1
ATOM 1287 O O . ILE A 1 164 ? -6.796 2.394 10.606 1.00 92.50 164 ILE A O 1
ATOM 1291 N N . VAL A 1 165 ? -4.743 1.927 11.371 1.00 93.56 165 VAL A N 1
ATOM 1292 C CA . VAL A 1 165 ? -4.039 2.862 10.483 1.00 93.56 165 VAL A CA 1
ATOM 1293 C C . VAL A 1 165 ? -3.279 2.081 9.413 1.00 93.56 165 VAL A C 1
ATOM 1295 O O . VAL A 1 165 ? -2.386 1.300 9.721 1.00 93.56 165 VAL A O 1
ATOM 1298 N N . TYR A 1 166 ? -3.602 2.305 8.142 1.00 93.56 166 TYR A N 1
ATOM 1299 C CA . TYR A 1 166 ? -2.807 1.826 7.013 1.00 93.56 166 TYR A CA 1
ATOM 1300 C C . TYR A 1 166 ? -1.748 2.860 6.672 1.00 93.56 166 TYR A C 1
ATOM 1302 O O . TYR A 1 166 ? -2.092 3.918 6.155 1.00 93.56 166 TYR A O 1
ATOM 1310 N N . LEU A 1 167 ? -0.479 2.548 6.913 1.00 92.94 167 LEU A N 1
ATOM 1311 C CA . LEU A 1 167 ? 0.653 3.368 6.506 1.00 92.94 167 LEU A CA 1
ATOM 1312 C C . LEU A 1 167 ? 1.293 2.783 5.245 1.00 92.94 167 LEU A C 1
ATOM 1314 O O . LEU A 1 167 ? 2.059 1.825 5.309 1.00 92.94 167 LEU A O 1
ATOM 1318 N N . ILE A 1 168 ? 0.945 3.357 4.093 1.00 90.81 168 ILE A N 1
ATOM 1319 C CA . ILE A 1 168 ? 1.248 2.794 2.777 1.00 90.81 168 ILE A CA 1
ATOM 1320 C C . ILE A 1 168 ? 2.012 3.798 1.913 1.00 90.81 168 ILE A C 1
ATOM 1322 O O . ILE A 1 168 ? 1.455 4.791 1.453 1.00 90.81 168 ILE A O 1
ATOM 1326 N N . GLN A 1 169 ? 3.276 3.535 1.613 1.00 87.56 169 GLN A N 1
ATOM 1327 C CA . GLN A 1 169 ? 4.127 4.487 0.908 1.00 87.56 169 GLN A CA 1
ATOM 1328 C C . GLN A 1 169 ? 5.150 3.850 -0.030 1.00 87.56 169 GLN A C 1
ATOM 1330 O O . GLN A 1 169 ? 5.744 2.810 0.250 1.00 87.56 169 GLN A O 1
ATOM 1335 N N . LEU A 1 170 ? 5.423 4.573 -1.111 1.00 85.75 170 LEU A N 1
ATOM 1336 C CA . LEU A 1 170 ? 6.689 4.505 -1.834 1.00 85.75 170 LEU A CA 1
ATOM 1337 C C . LEU A 1 170 ? 7.769 5.250 -1.026 1.00 85.75 170 LEU A C 1
ATOM 1339 O O . LEU A 1 170 ? 7.614 6.451 -0.778 1.00 85.75 170 LEU A O 1
ATOM 1343 N N . TYR A 1 171 ? 8.852 4.585 -0.622 1.00 83.25 171 TYR A N 1
ATOM 1344 C CA . TYR A 1 171 ? 9.971 5.251 0.050 1.00 83.25 171 TYR A CA 1
ATOM 1345 C C . TYR A 1 171 ? 10.904 5.884 -0.983 1.00 83.25 171 TYR A C 1
ATOM 1347 O O . TYR A 1 171 ? 11.525 5.193 -1.787 1.00 83.25 171 TYR A O 1
ATOM 1355 N N . LEU A 1 172 ? 11.001 7.211 -0.949 1.00 76.62 172 LEU A N 1
ATOM 1356 C CA . LEU A 1 172 ? 11.790 7.998 -1.895 1.00 76.62 172 LEU A CA 1
ATOM 1357 C C . LEU A 1 172 ? 13.295 7.783 -1.697 1.00 76.62 172 LEU A C 1
ATOM 1359 O O . LEU A 1 172 ? 13.736 7.377 -0.625 1.00 76.62 172 LEU A O 1
ATOM 1363 N N . GLU A 1 173 ? 14.081 8.136 -2.715 1.00 72.50 173 GLU A N 1
ATOM 1364 C CA . GLU A 1 173 ? 15.533 7.908 -2.790 1.00 72.50 173 GLU A CA 1
ATOM 1365 C C . GLU A 1 173 ? 16.297 8.321 -1.524 1.00 72.50 173 GLU A C 1
ATOM 1367 O O . GLU A 1 173 ? 17.131 7.586 -1.003 1.00 72.50 173 GLU A O 1
ATOM 1372 N N . TYR A 1 174 ? 15.967 9.473 -0.947 1.00 71.31 174 TYR A N 1
ATOM 1373 C CA . TYR A 1 174 ? 16.670 9.933 0.243 1.00 71.31 174 TYR A CA 1
ATOM 1374 C C . TYR A 1 174 ? 16.383 9.053 1.484 1.00 71.31 174 TYR A C 1
ATOM 1376 O O . TYR A 1 174 ? 17.175 9.059 2.426 1.00 71.31 174 TYR A O 1
ATOM 1384 N N . MET A 1 175 ? 15.272 8.306 1.520 1.00 72.06 175 MET A N 1
ATOM 1385 C CA . MET A 1 175 ? 14.936 7.373 2.607 1.00 72.06 175 MET A CA 1
ATOM 1386 C C . MET A 1 175 ? 15.715 6.060 2.511 1.00 72.06 175 MET A C 1
ATOM 1388 O O . MET A 1 175 ? 15.898 5.386 3.522 1.00 72.06 175 MET A O 1
ATOM 1392 N N . VAL A 1 176 ? 16.176 5.710 1.309 1.00 74.75 176 VAL A N 1
ATOM 1393 C CA . VAL A 1 176 ? 16.976 4.508 1.036 1.00 74.75 176 VAL A CA 1
ATOM 1394 C C . VAL A 1 176 ? 18.475 4.809 1.015 1.00 74.75 176 VAL A C 1
ATOM 1396 O O . VAL A 1 176 ? 19.258 3.973 0.581 1.00 74.75 176 VAL A O 1
ATOM 1399 N N . SER A 1 177 ? 18.891 5.991 1.485 1.00 80.00 177 SER A N 1
ATOM 1400 C CA . SER A 1 177 ? 20.316 6.308 1.588 1.00 80.00 177 SER A CA 1
ATOM 1401 C C . SER A 1 177 ? 21.027 5.342 2.546 1.00 80.00 177 SER A C 1
ATOM 1403 O O . SER A 1 177 ? 20.377 4.814 3.461 1.00 80.00 177 SER A O 1
ATOM 1405 N N . PRO A 1 178 ? 22.364 5.240 2.444 1.00 83.50 178 PRO A N 1
ATOM 1406 C CA . PRO A 1 178 ? 23.176 4.486 3.391 1.00 83.50 178 PRO A CA 1
ATOM 1407 C C . PRO A 1 178 ? 22.848 4.826 4.843 1.00 83.50 178 PRO A C 1
ATOM 1409 O O . PRO A 1 178 ? 22.499 5.976 5.148 1.00 83.50 178 PRO A O 1
ATOM 1412 N N . LEU A 1 179 ? 22.896 3.819 5.713 1.00 81.94 179 LEU A N 1
ATOM 1413 C CA . LEU A 1 179 ? 22.880 4.002 7.162 1.00 81.94 179 LEU A CA 1
ATOM 1414 C C . LEU A 1 179 ? 24.0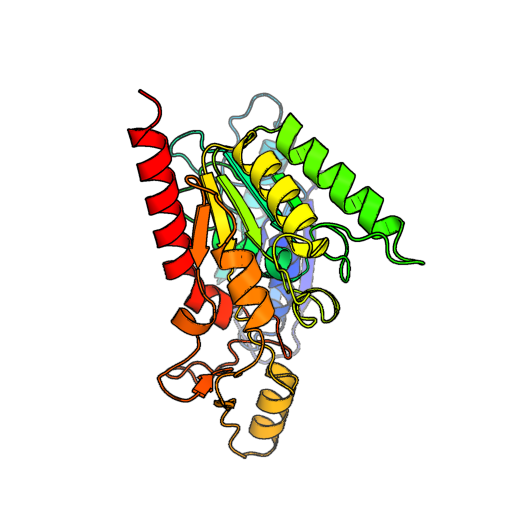93 4.815 7.619 1.00 81.94 179 LEU A C 1
ATOM 1416 O O . LEU A 1 179 ? 25.182 4.702 7.059 1.00 81.94 179 LEU A O 1
ATOM 1420 N N . GLU A 1 180 ? 23.908 5.619 8.663 1.00 83.56 180 GLU A N 1
ATOM 1421 C CA . GLU A 1 180 ? 25.058 6.112 9.425 1.00 83.56 180 GLU A CA 1
ATOM 1422 C C . GLU A 1 180 ? 25.772 4.927 10.094 1.00 83.56 180 GLU A C 1
ATOM 1424 O O . GLU A 1 180 ? 25.116 3.964 10.498 1.00 83.56 180 GLU A O 1
ATOM 1429 N N . GLU A 1 181 ? 27.100 5.009 10.260 1.00 80.88 181 GLU A N 1
ATOM 1430 C CA . GLU A 1 181 ? 27.923 3.935 10.857 1.00 80.88 181 GLU A CA 1
ATOM 1431 C C . GLU A 1 181 ? 27.343 3.412 12.180 1.00 80.88 181 GLU A C 1
ATOM 1433 O O . GLU A 1 181 ? 27.388 2.218 12.472 1.00 80.88 181 GLU A O 1
ATOM 1438 N N . ASN A 1 182 ? 26.736 4.308 12.962 1.00 81.81 182 ASN A N 1
ATOM 1439 C CA . ASN A 1 182 ? 25.915 3.949 14.103 1.00 81.81 182 ASN A CA 1
ATOM 1440 C C . ASN A 1 182 ? 24.437 4.210 13.794 1.00 81.81 182 ASN A C 1
ATOM 1442 O O . ASN A 1 182 ? 23.963 5.343 13.890 1.00 81.81 182 ASN A O 1
ATOM 1446 N N . TRP A 1 183 ? 23.678 3.147 13.521 1.00 79.06 183 TRP A N 1
ATOM 1447 C CA . TRP A 1 183 ? 22.243 3.236 13.225 1.00 79.06 183 TRP A CA 1
ATOM 1448 C C . TRP A 1 183 ? 21.421 3.914 14.333 1.00 79.06 183 TRP A C 1
ATOM 1450 O O . TRP A 1 183 ? 20.367 4.477 14.054 1.00 79.06 183 TRP A O 1
ATOM 1460 N N . LYS A 1 184 ? 21.886 3.901 15.593 1.00 80.31 184 LYS A N 1
ATOM 1461 C CA . LYS A 1 184 ? 21.209 4.613 16.692 1.00 80.31 184 LYS A CA 1
ATOM 1462 C C . LYS A 1 184 ? 21.339 6.127 16.567 1.00 80.31 184 LYS A C 1
ATOM 1464 O O . LYS A 1 184 ? 20.526 6.855 17.135 1.00 80.31 184 LYS A O 1
ATOM 1469 N N . ASN A 1 185 ? 22.365 6.601 15.866 1.00 85.25 185 ASN A N 1
ATOM 1470 C CA . ASN A 1 185 ? 22.571 8.016 15.593 1.00 85.25 185 ASN A CA 1
ATOM 1471 C C . ASN A 1 185 ? 21.843 8.476 14.334 1.00 85.25 185 ASN A C 1
ATOM 1473 O O . ASN A 1 185 ? 21.461 9.648 14.307 1.00 85.25 185 ASN A O 1
ATOM 1477 N N . ASP A 1 186 ? 21.539 7.546 13.418 1.00 86.62 186 ASP A N 1
ATOM 1478 C CA . ASP A 1 186 ? 20.801 7.800 12.184 1.00 86.62 186 ASP A CA 1
ATOM 1479 C C . ASP A 1 186 ? 19.509 8.576 12.479 1.00 86.62 186 ASP A C 1
ATOM 1481 O O . ASP A 1 1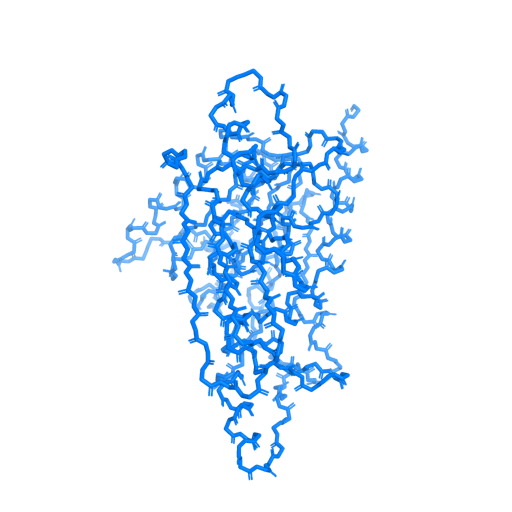86 ? 18.547 8.097 13.094 1.00 86.62 186 ASP A O 1
ATOM 1485 N N . TRP A 1 187 ? 19.502 9.833 12.050 1.00 85.38 187 TRP A N 1
ATOM 1486 C CA . TRP A 1 187 ? 18.399 10.742 12.323 1.00 85.38 187 TRP A CA 1
ATOM 1487 C C . TRP A 1 187 ? 17.116 10.331 11.579 1.00 85.38 187 TRP A C 1
ATOM 1489 O O . TRP A 1 187 ? 16.019 10.643 12.049 1.00 85.38 187 TRP A O 1
ATOM 1499 N N . LYS A 1 188 ? 17.213 9.587 10.463 1.00 85.44 188 LYS A N 1
ATOM 1500 C CA . LYS A 1 188 ? 16.049 9.029 9.750 1.00 85.44 188 LYS A CA 1
ATOM 1501 C C . LYS A 1 188 ? 15.431 7.933 10.586 1.00 85.44 188 LYS A C 1
ATOM 1503 O O . LYS A 1 188 ? 14.216 7.935 10.751 1.00 85.44 188 LYS A O 1
ATOM 1508 N N . PHE A 1 189 ? 16.250 7.038 11.140 1.00 87.75 189 PHE A N 1
ATOM 1509 C CA . PHE A 1 189 ? 15.777 6.020 12.073 1.00 87.75 189 PHE A CA 1
ATOM 1510 C C . PHE A 1 189 ? 15.060 6.663 13.265 1.00 87.75 189 PHE A C 1
ATOM 1512 O O . PHE A 1 189 ? 13.929 6.288 13.563 1.00 87.75 189 PHE A O 1
ATOM 1519 N N . LYS A 1 190 ? 15.656 7.686 13.896 1.00 89.06 190 LYS A N 1
ATOM 1520 C CA . LYS A 1 190 ? 15.010 8.415 15.004 1.00 89.06 190 LYS A CA 1
ATOM 1521 C C . LYS A 1 190 ? 13.650 8.971 14.592 1.00 89.06 190 LYS A C 1
ATOM 1523 O O . LYS A 1 190 ? 12.665 8.755 15.295 1.00 89.06 190 LYS A O 1
ATOM 1528 N N . LYS A 1 191 ? 13.571 9.613 13.422 1.00 87.69 191 LYS A N 1
ATOM 1529 C CA . LYS A 1 191 ? 12.322 10.208 12.940 1.00 87.69 191 LYS A CA 1
ATOM 1530 C C . LYS A 1 191 ? 11.259 9.170 12.598 1.00 87.69 191 LYS A C 1
ATOM 1532 O O . LYS A 1 191 ? 10.080 9.376 12.891 1.00 87.69 191 LYS A O 1
ATOM 1537 N N . TRP A 1 192 ? 11.668 8.052 12.010 1.00 88.06 192 TRP A N 1
ATOM 1538 C CA . TRP A 1 192 ? 10.808 6.898 11.788 1.00 88.06 192 TRP A CA 1
ATOM 1539 C C . TRP A 1 192 ? 10.269 6.364 13.105 1.00 88.06 192 TRP A C 1
ATOM 1541 O O . TRP A 1 192 ? 9.057 6.251 13.260 1.00 88.06 192 TRP A O 1
ATOM 1551 N N . ASN A 1 193 ? 11.152 6.113 14.066 1.00 90.94 193 ASN A N 1
ATOM 1552 C CA . ASN A 1 193 ? 10.772 5.595 15.366 1.00 90.94 193 ASN A CA 1
ATOM 1553 C C . ASN A 1 193 ? 9.775 6.530 16.066 1.00 90.94 193 ASN A C 1
ATOM 1555 O O . ASN A 1 193 ? 8.698 6.076 16.422 1.00 90.94 193 ASN A O 1
ATOM 1559 N N . GLU A 1 194 ? 10.053 7.837 16.165 1.00 92.06 194 GLU A N 1
ATOM 1560 C CA . GLU A 1 194 ? 9.105 8.836 16.702 1.00 92.06 194 GLU A CA 1
ATOM 1561 C C . GLU A 1 194 ? 7.723 8.749 16.045 1.00 92.06 194 GLU A C 1
ATOM 1563 O O . GLU A 1 194 ? 6.689 8.796 16.709 1.00 92.06 194 GLU A O 1
ATOM 1568 N N . THR A 1 195 ? 7.711 8.614 14.724 1.00 90.50 195 THR A N 1
ATOM 1569 C CA . THR A 1 195 ? 6.486 8.600 13.931 1.00 90.50 195 THR A CA 1
ATOM 1570 C C . THR A 1 195 ? 5.681 7.326 14.163 1.00 90.50 195 THR A C 1
ATOM 1572 O O . THR A 1 195 ? 4.475 7.393 14.382 1.00 90.50 195 THR A O 1
ATOM 1575 N N . PHE A 1 196 ? 6.339 6.167 14.182 1.00 93.44 196 PHE A N 1
ATOM 1576 C CA . PHE A 1 196 ? 5.699 4.897 14.515 1.00 93.44 196 PHE A CA 1
ATOM 1577 C C . PHE A 1 196 ? 5.188 4.873 15.955 1.00 93.44 196 PHE A C 1
ATOM 1579 O O . PHE A 1 196 ? 4.061 4.436 16.175 1.00 93.44 196 PHE A O 1
ATOM 1586 N N . GLN A 1 197 ? 5.968 5.396 16.911 1.00 95.19 197 GLN A N 1
ATOM 1587 C CA . GLN A 1 197 ? 5.538 5.546 18.303 1.00 95.19 197 GLN A CA 1
ATOM 1588 C C . GLN A 1 197 ? 4.270 6.399 18.395 1.00 95.19 197 GLN A C 1
ATOM 1590 O O . GLN A 1 197 ? 3.297 6.001 19.029 1.00 95.19 197 GLN A O 1
ATOM 1595 N N . PHE A 1 198 ? 4.233 7.540 17.705 1.00 95.50 198 PHE A N 1
ATOM 1596 C CA . PHE A 1 198 ? 3.042 8.382 17.677 1.00 95.50 198 PHE A CA 1
ATOM 1597 C C . PHE A 1 198 ? 1.827 7.656 17.091 1.00 95.50 198 PHE A C 1
ATOM 1599 O O . PHE A 1 198 ? 0.758 7.682 17.698 1.00 95.50 198 PHE A O 1
ATOM 1606 N N . ILE A 1 199 ? 1.971 7.009 15.928 1.00 94.38 199 ILE A N 1
ATOM 1607 C CA . ILE A 1 199 ? 0.843 6.340 15.264 1.00 94.38 199 ILE A CA 1
ATOM 1608 C C . ILE A 1 199 ? 0.304 5.219 16.151 1.00 94.38 199 ILE A C 1
ATOM 1610 O O . ILE A 1 199 ? -0.906 5.132 16.348 1.00 94.38 199 ILE A O 1
ATOM 1614 N N . GLN A 1 200 ? 1.175 4.380 16.718 1.00 95.06 200 GLN A N 1
ATOM 1615 C CA . GLN A 1 200 ? 0.734 3.255 17.543 1.00 95.06 200 GLN A CA 1
ATOM 1616 C C . GLN A 1 200 ? 0.137 3.687 18.889 1.00 95.06 200 GLN A C 1
ATOM 1618 O O . GLN A 1 200 ? -0.643 2.938 19.478 1.00 95.06 200 GLN A O 1
ATOM 1623 N N . ASN A 1 201 ? 0.464 4.885 19.378 1.00 96.25 201 ASN A N 1
ATOM 1624 C CA . ASN A 1 201 ? -0.168 5.452 20.569 1.00 96.25 201 ASN A CA 1
ATOM 1625 C C . ASN A 1 201 ? -1.600 5.933 20.293 1.00 96.25 201 ASN A C 1
ATOM 1627 O O . ASN A 1 201 ? -2.428 5.877 21.192 1.00 96.25 201 ASN A O 1
ATOM 1631 N N . HIS A 1 202 ? -1.906 6.320 19.051 1.00 95.75 202 HIS A N 1
ATOM 1632 C CA . HIS A 1 202 ? -3.220 6.826 18.628 1.00 95.75 202 HIS A CA 1
ATOM 1633 C C . HIS A 1 202 ? -3.971 5.849 17.709 1.00 95.75 202 HIS A C 1
ATOM 1635 O O . HIS A 1 202 ? -4.831 6.244 16.924 1.00 95.75 202 HIS A O 1
ATOM 1641 N N . SER A 1 203 ? -3.614 4.566 17.749 1.00 94.31 203 SER A N 1
ATOM 1642 C CA . SER A 1 203 ? -4.319 3.520 17.010 1.00 94.31 203 SER A CA 1
ATOM 1643 C C . SER A 1 203 ? -4.280 2.184 17.742 1.00 94.31 203 SER A C 1
ATOM 1645 O O . SER A 1 203 ? -3.421 1.931 18.598 1.00 94.31 203 SER A O 1
ATOM 1647 N N . SER A 1 204 ? -5.237 1.311 17.422 1.00 94.75 204 SER A N 1
ATOM 1648 C CA . SER A 1 204 ? -5.270 -0.040 17.997 1.00 94.75 204 SER A CA 1
ATOM 1649 C C . SER A 1 204 ? -4.376 -1.015 17.219 1.00 94.75 204 SER A C 1
ATOM 1651 O O . SER A 1 204 ? -3.760 -1.888 17.824 1.00 94.75 204 SER A O 1
ATOM 1653 N N . ALA A 1 205 ? -4.243 -0.831 15.904 1.00 96.19 205 ALA A N 1
ATOM 1654 C CA . ALA A 1 205 ? -3.318 -1.555 15.039 1.00 96.19 205 ALA A CA 1
ATOM 1655 C C . ALA A 1 205 ? -2.813 -0.680 13.882 1.00 96.19 205 ALA A C 1
ATOM 1657 O O . ALA A 1 205 ? -3.485 0.254 13.437 1.00 96.19 205 ALA A O 1
ATOM 1658 N N . VAL A 1 206 ? -1.646 -1.034 13.343 1.00 96.62 206 VAL A N 1
ATOM 1659 C CA . VAL A 1 206 ? -1.033 -0.361 12.193 1.00 96.62 206 VAL A CA 1
ATOM 1660 C C . VAL A 1 206 ? -0.686 -1.397 11.128 1.00 96.62 206 VAL A C 1
ATOM 1662 O O . VAL A 1 206 ? -0.001 -2.368 11.418 1.00 96.62 206 VAL A O 1
ATOM 1665 N N . ILE A 1 207 ? -1.130 -1.216 9.887 1.00 96.12 207 ILE A N 1
ATOM 1666 C CA . ILE A 1 207 ? -0.732 -2.063 8.751 1.00 96.12 207 ILE A CA 1
ATOM 1667 C C . ILE A 1 207 ? 0.232 -1.273 7.879 1.00 96.12 207 ILE A C 1
ATOM 1669 O O . ILE A 1 207 ? -0.092 -0.164 7.461 1.00 96.12 207 ILE A O 1
ATOM 1673 N N . VAL A 1 208 ? 1.402 -1.841 7.591 1.00 94.88 208 VAL A N 1
ATOM 1674 C CA . VAL A 1 208 ? 2.505 -1.120 6.944 1.00 94.88 208 VAL A CA 1
ATOM 1675 C C . VAL A 1 208 ? 3.094 -1.934 5.804 1.00 94.88 208 VAL A C 1
ATOM 1677 O O . VAL A 1 208 ? 3.321 -3.135 5.958 1.00 94.88 208 VAL A O 1
ATOM 1680 N N . ASN A 1 209 ? 3.355 -1.299 4.659 1.00 92.44 209 ASN A N 1
ATOM 1681 C CA . ASN A 1 209 ? 4.154 -1.947 3.620 1.00 92.44 209 ASN A CA 1
ATOM 1682 C C . ASN A 1 209 ? 5.643 -1.911 3.979 1.00 92.44 209 ASN A C 1
ATOM 1684 O O . ASN A 1 209 ? 6.132 -0.946 4.554 1.00 92.44 209 ASN A O 1
ATOM 1688 N N . ASP A 1 210 ? 6.366 -2.959 3.624 1.00 87.25 210 ASP A N 1
ATOM 1689 C CA . ASP A 1 210 ? 7.793 -3.074 3.882 1.00 87.25 210 ASP A CA 1
ATOM 1690 C C . ASP A 1 210 ? 8.652 -2.192 2.959 1.00 87.25 210 ASP A C 1
ATOM 1692 O O . ASP A 1 210 ? 8.167 -1.449 2.097 1.00 87.25 210 ASP A O 1
ATOM 1696 N N . ALA A 1 211 ? 9.967 -2.294 3.165 1.00 82.50 211 ALA A N 1
ATOM 1697 C CA . ALA A 1 211 ? 10.990 -1.588 2.405 1.00 82.50 211 ALA A CA 1
ATOM 1698 C C . ALA A 1 211 ? 11.097 -2.033 0.934 1.00 82.50 211 ALA A C 1
ATOM 1700 O O . ALA A 1 211 ? 11.698 -1.317 0.126 1.00 82.50 211 ALA A O 1
ATOM 1701 N N . GLU A 1 212 ? 10.571 -3.207 0.577 1.00 82.94 212 GLU A N 1
ATOM 1702 C CA . GLU A 1 212 ? 10.745 -3.825 -0.737 1.00 82.94 212 GLU A CA 1
ATOM 1703 C C . GLU A 1 212 ? 9.724 -3.255 -1.732 1.00 82.94 212 GLU A C 1
ATOM 1705 O O . GLU A 1 212 ? 8.675 -3.828 -2.035 1.00 82.94 212 GLU A O 1
ATOM 1710 N N . GLN A 1 213 ? 10.048 -2.079 -2.265 1.00 80.19 213 GLN A N 1
ATOM 1711 C CA . GLN A 1 213 ? 9.262 -1.440 -3.315 1.00 80.19 213 GLN A CA 1
ATOM 1712 C C . GLN A 1 213 ? 9.475 -2.116 -4.664 1.00 80.19 213 GLN A C 1
ATOM 1714 O O . GLN A 1 213 ? 10.600 -2.439 -5.051 1.00 80.19 213 GLN A O 1
ATOM 1719 N N . LEU A 1 214 ? 8.391 -2.233 -5.426 1.00 87.50 214 LEU A N 1
ATOM 1720 C CA . LEU A 1 214 ? 8.440 -2.711 -6.799 1.00 87.50 214 LEU A CA 1
ATOM 1721 C C . LEU A 1 214 ? 8.414 -1.525 -7.752 1.00 87.50 214 LEU A C 1
ATOM 1723 O O . LEU A 1 214 ? 7.369 -0.926 -7.999 1.00 87.50 214 LEU A O 1
ATOM 1727 N N . VAL A 1 215 ? 9.596 -1.205 -8.274 1.00 89.00 215 VAL A N 1
ATOM 1728 C CA . VAL A 1 215 ? 9.789 -0.178 -9.295 1.00 89.00 215 VAL A CA 1
ATOM 1729 C C . VAL A 1 215 ? 10.342 -0.843 -10.549 1.00 89.00 215 VAL A C 1
ATOM 1731 O O . VAL A 1 215 ? 11.498 -1.259 -10.606 1.00 89.00 215 VAL A O 1
ATOM 1734 N N . PHE A 1 216 ? 9.492 -0.948 -11.556 1.00 90.44 216 PHE A N 1
ATOM 1735 C CA . PHE A 1 216 ? 9.827 -1.377 -12.899 1.00 90.44 216 PHE A CA 1
ATOM 1736 C C . PHE A 1 216 ? 10.434 -0.195 -13.672 1.00 90.44 216 PHE A C 1
ATOM 1738 O O . PHE A 1 216 ? 9.894 0.912 -13.626 1.00 90.44 216 PHE A O 1
ATOM 1745 N N . PRO A 1 217 ? 11.533 -0.401 -14.420 1.00 91.88 217 PRO A N 1
ATOM 1746 C CA . PRO A 1 217 ? 12.210 0.659 -15.171 1.00 91.88 217 PRO A CA 1
ATOM 1747 C C . PRO A 1 217 ? 11.464 1.058 -16.459 1.00 91.88 217 PRO A C 1
ATOM 1749 O O . PRO A 1 217 ? 12.027 1.728 -17.321 1.00 91.88 217 PRO A O 1
ATOM 1752 N N . PHE A 1 218 ? 10.216 0.620 -16.616 1.00 91.56 218 PHE A N 1
ATOM 1753 C CA . PHE A 1 218 ? 9.387 0.822 -17.796 1.00 91.56 218 PHE A CA 1
ATOM 1754 C C . PHE A 1 218 ? 7.937 1.109 -17.396 1.00 91.56 218 PHE A C 1
ATOM 1756 O O . PHE A 1 218 ? 7.449 0.643 -16.366 1.00 91.56 218 PHE A O 1
ATOM 1763 N N . GLU A 1 219 ? 7.221 1.850 -18.240 1.00 90.62 219 GLU A N 1
ATOM 1764 C CA . GLU A 1 219 ? 5.780 2.059 -18.093 1.00 90.62 219 GLU A CA 1
ATOM 1765 C C . GLU A 1 219 ? 5.038 0.801 -18.557 1.00 90.62 219 GLU A C 1
ATOM 1767 O O . GLU A 1 219 ? 4.760 0.632 -19.745 1.00 90.62 219 GLU A O 1
ATOM 1772 N N . THR A 1 220 ? 4.731 -0.098 -17.619 1.00 88.06 220 THR A N 1
ATOM 1773 C CA . THR A 1 220 ? 4.210 -1.443 -17.913 1.00 88.06 220 THR A CA 1
ATOM 1774 C C . THR A 1 220 ? 3.032 -1.438 -18.888 1.00 88.06 220 THR A C 1
ATOM 1776 O O . THR A 1 220 ? 3.042 -2.185 -19.864 1.00 88.06 220 THR A O 1
ATOM 1779 N N . GLY A 1 221 ? 2.022 -0.591 -18.667 1.00 81.12 221 GLY A N 1
ATOM 1780 C CA . GLY A 1 221 ? 0.845 -0.531 -19.536 1.00 81.12 221 GLY A CA 1
ATOM 1781 C C . GLY A 1 221 ? 1.171 -0.046 -20.952 1.00 81.12 221 GLY A C 1
ATOM 1782 O O . GLY A 1 221 ? 0.587 -0.531 -21.926 1.00 81.12 221 GLY A O 1
ATOM 1783 N N . LYS A 1 222 ? 2.133 0.874 -21.079 1.00 84.94 222 LYS A N 1
ATOM 1784 C CA . LYS A 1 222 ? 2.581 1.417 -22.365 1.00 84.94 222 LYS A CA 1
ATOM 1785 C C . LYS A 1 222 ? 3.402 0.398 -23.146 1.00 84.94 222 LYS A C 1
ATOM 1787 O O . LYS A 1 222 ? 3.086 0.163 -24.312 1.00 84.94 222 LYS A O 1
ATOM 1792 N N . GLU A 1 223 ? 4.394 -0.235 -22.518 1.00 90.69 223 GLU A N 1
ATOM 1793 C CA . GLU A 1 223 ? 5.203 -1.268 -23.180 1.00 90.69 223 GLU A CA 1
ATOM 1794 C C . GLU A 1 223 ? 4.346 -2.479 -23.558 1.00 90.69 223 GLU A C 1
ATOM 1796 O O . GLU A 1 223 ? 4.404 -2.930 -24.700 1.00 90.69 223 GLU A O 1
ATOM 1801 N N . PHE A 1 224 ? 3.448 -2.928 -22.675 1.00 87.56 224 PHE A N 1
ATOM 1802 C CA . PHE A 1 224 ? 2.491 -3.986 -23.002 1.00 87.56 224 PHE A CA 1
ATOM 1803 C C . PHE A 1 224 ? 1.660 -3.652 -24.251 1.00 87.56 224 PHE A C 1
ATOM 1805 O O . PHE A 1 224 ? 1.571 -4.459 -25.176 1.00 87.56 224 PHE A O 1
ATOM 1812 N N . THR A 1 225 ? 1.074 -2.451 -24.306 1.00 79.94 225 THR A N 1
ATOM 1813 C CA . THR A 1 225 ? 0.237 -2.025 -25.441 1.00 79.94 225 THR A CA 1
ATOM 1814 C C . THR A 1 225 ? 1.045 -1.961 -26.734 1.00 79.94 225 THR A C 1
ATOM 1816 O O . THR A 1 225 ? 0.603 -2.458 -27.767 1.00 79.94 225 THR A O 1
ATOM 1819 N N . LYS A 1 226 ? 2.248 -1.383 -26.677 1.00 87.06 226 LYS A N 1
ATOM 1820 C CA . LYS A 1 226 ? 3.167 -1.284 -27.814 1.00 87.06 226 LYS A CA 1
ATOM 1821 C C . LYS A 1 226 ? 3.517 -2.663 -28.376 1.00 87.06 226 LYS A C 1
ATOM 1823 O O . LYS A 1 226 ? 3.363 -2.868 -29.575 1.00 87.06 226 LYS A O 1
ATOM 1828 N N . HIS A 1 227 ? 3.910 -3.606 -27.522 1.00 90.94 227 HIS A N 1
ATOM 1829 C CA . HIS A 1 227 ? 4.243 -4.971 -27.936 1.00 90.94 227 HIS A CA 1
ATOM 1830 C C . HIS A 1 227 ? 3.028 -5.705 -28.525 1.00 90.94 227 HIS A C 1
ATOM 1832 O O . HIS A 1 227 ? 3.124 -6.302 -29.597 1.00 90.94 227 HIS A O 1
ATOM 1838 N N . LYS A 1 228 ? 1.836 -5.564 -27.921 1.00 82.69 228 LYS A N 1
ATOM 1839 C CA . LYS A 1 228 ? 0.597 -6.137 -28.478 1.00 82.69 228 LYS A CA 1
ATOM 1840 C C . LYS A 1 228 ? 0.242 -5.589 -29.859 1.00 82.69 228 LYS A C 1
ATOM 1842 O O . LYS A 1 228 ? -0.168 -6.366 -30.715 1.00 82.69 228 LYS A O 1
ATOM 1847 N N . LEU A 1 229 ? 0.425 -4.291 -30.099 1.00 85.06 229 LEU A N 1
ATOM 1848 C CA . LEU A 1 229 ? 0.200 -3.688 -31.419 1.00 85.06 229 LEU A CA 1
ATOM 1849 C C . LEU A 1 229 ? 1.237 -4.133 -32.459 1.00 85.06 229 LEU A C 1
ATOM 1851 O O . LEU A 1 229 ? 0.929 -4.183 -33.645 1.00 85.06 229 LEU A O 1
ATOM 1855 N N . GLN A 1 230 ? 2.453 -4.457 -32.019 1.00 92.44 230 GLN A N 1
ATOM 1856 C CA . GLN A 1 230 ? 3.547 -4.921 -32.875 1.00 92.44 230 GLN A CA 1
ATOM 1857 C C . GLN A 1 230 ? 3.541 -6.439 -33.102 1.00 92.44 230 GLN A C 1
ATOM 1859 O O . GLN A 1 230 ? 4.352 -6.933 -33.881 1.00 92.44 230 GLN A O 1
ATOM 1864 N N . GLY A 1 231 ? 2.654 -7.183 -32.432 1.00 92.50 231 GLY A N 1
ATOM 1865 C CA . GLY A 1 231 ? 2.650 -8.646 -32.474 1.00 92.50 231 GLY A CA 1
ATOM 1866 C C . GLY A 1 231 ? 3.888 -9.273 -31.823 1.00 92.50 231 GLY A C 1
ATOM 1867 O O . GLY A 1 231 ? 4.262 -10.385 -32.184 1.00 92.50 231 GLY A O 1
ATOM 1868 N N . THR A 1 232 ? 4.537 -8.564 -30.898 1.00 94.19 232 THR A N 1
ATOM 1869 C CA . THR A 1 232 ? 5.718 -9.035 -30.165 1.00 94.19 232 THR A CA 1
ATOM 1870 C C . THR A 1 232 ? 5.372 -9.360 -28.714 1.00 94.19 232 THR A C 1
ATOM 1872 O O . THR A 1 232 ? 4.385 -8.870 -28.158 1.00 94.19 232 THR A O 1
ATOM 1875 N N . ASP A 1 233 ? 6.202 -10.187 -28.079 1.00 91.44 233 ASP A N 1
ATOM 1876 C CA . ASP A 1 233 ? 6.043 -10.537 -26.669 1.00 91.44 233 ASP A CA 1
ATOM 1877 C C . ASP A 1 233 ? 6.699 -9.501 -25.758 1.00 91.44 233 ASP A C 1
ATOM 1879 O O . ASP A 1 233 ? 7.787 -8.997 -26.039 1.00 91.44 233 ASP A O 1
ATOM 1883 N N . PHE A 1 234 ? 6.032 -9.203 -24.646 1.00 91.75 234 PHE A N 1
ATOM 1884 C CA . PHE A 1 234 ? 6.560 -8.420 -23.533 1.00 91.75 234 PHE A CA 1
ATOM 1885 C C . PHE A 1 234 ? 6.523 -9.313 -22.297 1.00 91.75 234 PHE A C 1
ATOM 1887 O O . PHE A 1 234 ? 5.446 -9.748 -21.896 1.00 91.75 234 PHE A O 1
ATOM 1894 N N . ASP A 1 235 ? 7.681 -9.628 -21.715 1.00 90.81 235 ASP A N 1
ATOM 1895 C CA . ASP A 1 235 ? 7.747 -10.566 -20.589 1.00 90.81 235 ASP A CA 1
ATOM 1896 C C . ASP A 1 235 ? 7.422 -9.906 -19.239 1.00 90.81 235 ASP A C 1
ATOM 1898 O O . ASP A 1 235 ? 7.021 -10.600 -18.301 1.00 90.81 235 ASP A O 1
ATOM 1902 N N . GLY A 1 236 ? 7.566 -8.578 -19.150 1.00 91.12 236 GLY A N 1
ATOM 1903 C CA . GLY A 1 236 ? 7.273 -7.777 -17.967 1.00 91.12 236 GLY A CA 1
ATOM 1904 C C . GLY A 1 236 ? 8.048 -8.206 -16.723 1.00 91.12 236 GLY A C 1
ATOM 1905 O O . GLY A 1 236 ? 7.540 -8.084 -15.608 1.00 91.12 236 GLY A O 1
ATOM 1906 N N . LYS A 1 237 ? 9.252 -8.763 -16.880 1.00 94.69 237 LYS A N 1
ATOM 1907 C CA . LYS A 1 237 ? 10.039 -9.280 -15.752 1.00 94.69 237 LYS A CA 1
ATOM 1908 C C . LYS A 1 237 ? 11.151 -8.317 -15.372 1.00 94.69 237 LYS A C 1
ATOM 1910 O O . LYS A 1 237 ? 11.853 -7.777 -16.221 1.00 94.69 237 LYS A O 1
ATOM 1915 N N . ILE A 1 238 ? 11.364 -8.165 -14.071 1.00 91.31 238 ILE A N 1
ATOM 1916 C CA . ILE A 1 238 ? 12.595 -7.585 -13.524 1.00 91.31 238 ILE A CA 1
ATOM 1917 C C . ILE A 1 238 ? 13.225 -8.585 -12.569 1.00 91.31 238 ILE A C 1
ATOM 1919 O O . ILE A 1 238 ? 12.517 -9.339 -11.898 1.00 91.31 238 ILE A O 1
ATOM 1923 N N . LYS A 1 239 ? 14.558 -8.597 -12.492 1.00 89.88 239 LYS A N 1
ATOM 1924 C CA . LYS A 1 239 ? 15.238 -9.296 -11.398 1.00 89.88 239 LYS A CA 1
ATOM 1925 C C . LYS A 1 239 ? 14.780 -8.688 -10.078 1.00 89.88 239 LYS A C 1
ATOM 1927 O O . LYS A 1 239 ? 14.559 -7.477 -10.009 1.00 89.88 239 LYS A O 1
ATOM 1932 N N . ILE A 1 240 ? 14.636 -9.527 -9.055 1.00 82.38 240 ILE A N 1
ATOM 1933 C CA . ILE A 1 240 ? 14.331 -9.053 -7.704 1.00 82.38 240 ILE A CA 1
ATOM 1934 C C . ILE A 1 240 ? 15.368 -7.983 -7.337 1.00 82.38 240 ILE A C 1
ATOM 1936 O O . ILE A 1 240 ? 16.566 -8.269 -7.405 1.00 82.38 240 ILE A O 1
ATOM 1940 N N . PRO A 1 241 ? 14.942 -6.756 -6.997 1.00 71.88 241 PRO A N 1
ATOM 1941 C CA . PRO A 1 241 ? 15.881 -5.717 -6.616 1.00 71.88 241 PRO A CA 1
ATOM 1942 C C . PRO A 1 241 ? 16.664 -6.155 -5.375 1.00 71.88 241 PRO A C 1
ATOM 1944 O O . PRO A 1 241 ? 16.069 -6.492 -4.357 1.00 71.88 241 PRO A O 1
ATOM 1947 N N . GLU A 1 242 ? 17.994 -6.093 -5.433 1.00 68.38 242 GLU A N 1
ATOM 1948 C CA . GLU A 1 242 ? 18.861 -6.195 -4.242 1.00 68.38 242 GLU A CA 1
ATOM 1949 C C . GLU A 1 242 ? 18.821 -4.909 -3.392 1.00 68.38 242 GLU A C 1
ATOM 1951 O O . GLU A 1 242 ? 19.449 -4.808 -2.340 1.00 68.38 242 GLU A O 1
ATOM 1956 N N . LYS A 1 243 ? 18.107 -3.884 -3.870 1.00 65.06 243 LYS A N 1
ATOM 1957 C CA . LYS A 1 243 ? 18.077 -2.555 -3.265 1.00 65.06 243 LYS A CA 1
ATOM 1958 C C . LYS A 1 243 ? 17.204 -2.529 -2.012 1.00 65.06 243 LYS A C 1
ATOM 1960 O O . LYS A 1 243 ? 16.185 -3.208 -1.941 1.00 65.06 243 LYS A O 1
ATOM 1965 N N . ASN A 1 244 ? 17.587 -1.637 -1.095 1.00 75.62 244 ASN A N 1
ATOM 1966 C CA . ASN A 1 244 ? 16.912 -1.267 0.156 1.00 75.62 244 ASN A CA 1
ATOM 1967 C C . ASN A 1 244 ? 17.326 -2.056 1.408 1.00 75.62 244 ASN A C 1
ATOM 1969 O O . ASN A 1 244 ? 16.575 -2.046 2.381 1.00 75.62 244 ASN A O 1
ATOM 1973 N N . ALA A 1 245 ? 18.516 -2.669 1.446 1.00 82.00 245 ALA A N 1
ATOM 1974 C CA . ALA A 1 245 ? 19.045 -3.292 2.668 1.00 82.00 245 ALA A CA 1
ATOM 1975 C C . ALA A 1 245 ? 19.061 -2.313 3.860 1.00 82.00 245 ALA A C 1
ATOM 1977 O O . ALA A 1 245 ? 18.545 -2.639 4.925 1.00 82.00 245 ALA A O 1
ATOM 1978 N N . ASP A 1 246 ? 19.525 -1.077 3.651 1.00 85.81 246 ASP A N 1
ATOM 1979 C CA . ASP A 1 246 ? 19.545 -0.036 4.687 1.00 85.81 246 ASP A CA 1
ATOM 1980 C C . ASP A 1 246 ? 18.145 0.348 5.180 1.00 85.81 246 ASP A C 1
ATOM 1982 O O . ASP A 1 246 ? 17.909 0.484 6.378 1.00 85.81 246 ASP A O 1
ATOM 1986 N N . LEU A 1 247 ? 17.181 0.527 4.269 1.00 85.12 247 LEU A N 1
ATOM 1987 C CA . LEU A 1 247 ? 15.798 0.825 4.649 1.00 85.12 247 LEU A CA 1
ATOM 1988 C C . LEU A 1 247 ? 15.150 -0.370 5.358 1.00 85.12 247 LEU A C 1
ATOM 1990 O O . LEU A 1 247 ? 14.457 -0.182 6.353 1.00 85.12 247 LEU A O 1
ATOM 1994 N N . THR A 1 248 ? 15.405 -1.588 4.881 1.00 87.31 248 THR A N 1
ATOM 1995 C CA . THR A 1 248 ? 14.952 -2.828 5.523 1.00 87.31 248 THR A CA 1
ATOM 1996 C C . THR A 1 248 ? 15.484 -2.897 6.944 1.00 87.31 248 THR A C 1
ATOM 1998 O O . THR A 1 248 ? 14.712 -3.101 7.877 1.00 87.31 248 THR A O 1
ATOM 2001 N N . GLN A 1 249 ? 16.776 -2.625 7.128 1.00 86.81 249 GLN A N 1
ATOM 2002 C CA . GLN A 1 249 ? 17.398 -2.567 8.439 1.00 86.81 249 GLN A CA 1
ATOM 2003 C C . GLN A 1 249 ? 16.746 -1.489 9.314 1.00 86.81 249 GLN A C 1
ATOM 2005 O O . GLN A 1 249 ? 16.322 -1.814 10.421 1.00 86.81 249 GLN A O 1
ATOM 2010 N N . ARG A 1 250 ? 16.557 -0.255 8.816 1.00 86.75 250 ARG A N 1
ATOM 2011 C CA . ARG A 1 250 ? 15.864 0.818 9.560 1.00 86.75 250 ARG A CA 1
ATOM 2012 C C . ARG A 1 250 ? 14.458 0.430 10.001 1.00 86.75 250 ARG A C 1
ATOM 2014 O O . ARG A 1 250 ? 14.089 0.733 11.125 1.00 86.75 250 ARG A O 1
ATOM 2021 N N . LEU A 1 251 ? 13.661 -0.182 9.127 1.00 87.94 251 LEU A N 1
ATOM 2022 C CA . LEU A 1 251 ? 12.284 -0.554 9.458 1.00 87.94 251 LEU A CA 1
ATOM 2023 C C . LEU A 1 251 ? 12.238 -1.757 10.406 1.00 87.94 251 LEU A C 1
ATOM 2025 O O . LEU A 1 251 ? 11.416 -1.780 11.316 1.00 87.94 251 LEU A O 1
ATOM 2029 N N . SER A 1 252 ? 13.153 -2.717 10.243 1.00 88.62 252 SER A N 1
ATOM 2030 C CA . SER A 1 252 ? 13.228 -3.916 11.087 1.00 88.62 252 SER A CA 1
ATOM 2031 C C . SER A 1 252 ? 13.601 -3.626 12.544 1.00 88.62 252 SER A C 1
ATOM 2033 O O . SER A 1 252 ? 13.277 -4.417 13.426 1.00 88.62 252 SER A O 1
ATOM 2035 N N . THR A 1 253 ? 14.261 -2.496 12.815 1.00 89.50 253 THR A N 1
ATOM 2036 C CA . THR A 1 253 ? 14.659 -2.090 14.171 1.00 89.50 253 THR A CA 1
ATOM 2037 C C . THR A 1 253 ? 13.598 -1.257 14.894 1.00 89.50 253 THR A C 1
ATOM 2039 O O . THR A 1 253 ? 13.767 -0.947 16.074 1.00 89.50 253 THR A O 1
ATOM 2042 N N . ILE A 1 254 ? 12.502 -0.885 14.226 1.00 90.56 254 ILE A N 1
ATOM 2043 C CA . ILE A 1 254 ? 11.412 -0.119 14.839 1.00 90.56 254 ILE A CA 1
ATOM 2044 C C . ILE A 1 254 ? 10.581 -1.038 15.733 1.00 90.56 254 ILE A C 1
ATOM 2046 O O . ILE A 1 254 ? 9.980 -2.009 15.275 1.00 90.56 254 ILE A O 1
ATOM 2050 N N . TYR A 1 255 ? 10.482 -0.689 17.016 1.00 93.62 255 TYR A N 1
ATOM 2051 C CA . TYR A 1 255 ? 9.613 -1.398 17.949 1.00 93.62 255 TYR A CA 1
ATOM 2052 C C . TYR A 1 255 ? 8.162 -0.921 17.818 1.00 93.62 255 TYR A C 1
ATOM 2054 O O . TYR A 1 255 ? 7.792 0.154 18.302 1.00 93.62 255 TYR A O 1
ATOM 2062 N N . CYS A 1 256 ? 7.334 -1.746 17.180 1.00 95.00 256 CYS A N 1
ATOM 2063 C CA . CYS A 1 256 ? 5.902 -1.511 17.048 1.00 95.00 256 CYS A CA 1
ATOM 2064 C C . CYS A 1 256 ? 5.109 -2.817 17.244 1.00 95.00 256 CYS A C 1
ATOM 2066 O O . CYS A 1 256 ? 4.836 -3.518 16.267 1.00 95.00 256 CYS A O 1
ATOM 2068 N N . PRO A 1 257 ? 4.728 -3.177 18.486 1.00 95.81 257 PRO A N 1
ATOM 2069 C CA . PRO A 1 257 ? 3.964 -4.398 18.766 1.00 95.81 257 PRO A CA 1
ATOM 2070 C C . PRO A 1 257 ? 2.576 -4.415 18.112 1.00 95.81 257 PRO A C 1
ATOM 2072 O O . PRO A 1 257 ? 2.006 -5.482 17.918 1.00 95.81 257 PRO A O 1
ATOM 2075 N N . LYS A 1 258 ? 2.042 -3.244 17.745 1.00 96.50 258 LYS A N 1
ATOM 2076 C CA . LYS A 1 258 ? 0.757 -3.095 17.050 1.00 96.50 258 LYS A CA 1
ATOM 2077 C C . LYS A 1 258 ? 0.882 -3.132 15.517 1.00 96.50 258 LYS A C 1
ATOM 2079 O O . LYS A 1 258 ? -0.121 -2.937 14.829 1.00 96.50 258 LYS A O 1
ATOM 2084 N N . CYS A 1 259 ? 2.090 -3.314 14.971 1.00 96.38 259 CYS A N 1
ATOM 2085 C CA . CYS A 1 259 ? 2.342 -3.242 13.532 1.00 96.38 259 CYS A CA 1
ATOM 2086 C C . CYS A 1 259 ? 2.253 -4.603 12.828 1.00 96.38 259 CYS A C 1
ATOM 2088 O O . CYS A 1 259 ? 2.853 -5.591 13.245 1.00 96.38 259 CYS A O 1
ATOM 2090 N N . PHE A 1 260 ? 1.587 -4.606 11.677 1.00 96.44 260 PHE A N 1
ATOM 2091 C CA . PHE A 1 260 ? 1.440 -5.732 10.763 1.00 96.44 260 PHE A CA 1
ATOM 2092 C C . PHE A 1 260 ? 2.082 -5.373 9.426 1.00 96.44 260 PHE A C 1
ATOM 2094 O O . PHE A 1 260 ? 1.567 -4.548 8.670 1.00 96.44 260 PHE A O 1
ATOM 2101 N N . TRP A 1 261 ? 3.217 -6.001 9.140 1.00 94.75 261 TRP A N 1
ATOM 2102 C CA . TRP A 1 261 ? 4.013 -5.719 7.951 1.00 94.75 261 TRP A CA 1
ATOM 2103 C C . TRP A 1 261 ? 3.595 -6.590 6.770 1.00 94.75 261 TRP A C 1
ATOM 2105 O O . TRP A 1 261 ? 3.243 -7.762 6.944 1.00 94.75 261 TRP A O 1
ATOM 2115 N N . PHE A 1 262 ? 3.674 -6.041 5.559 1.00 93.88 262 PHE A N 1
ATOM 2116 C CA . PHE A 1 262 ? 3.489 -6.811 4.333 1.00 93.88 262 PHE A CA 1
ATOM 2117 C C . PHE A 1 262 ? 4.441 -6.400 3.228 1.00 93.88 262 PHE A C 1
ATOM 2119 O O . PHE A 1 262 ? 4.853 -5.249 3.144 1.00 93.88 262 PHE A O 1
ATOM 2126 N N . SER A 1 263 ? 4.724 -7.359 2.354 1.00 91.62 263 SER A N 1
ATOM 2127 C CA . SER A 1 263 ? 5.664 -7.197 1.257 1.00 91.62 263 SER A CA 1
ATOM 2128 C C . SER A 1 263 ? 4.966 -7.246 -0.088 1.00 91.62 263 SER A C 1
ATOM 2130 O O . SER A 1 263 ? 4.234 -8.201 -0.373 1.00 91.62 263 SER A O 1
ATOM 2132 N N . TYR A 1 264 ? 5.245 -6.276 -0.959 1.00 91.81 264 TYR A N 1
ATOM 2133 C CA . TYR A 1 264 ? 4.834 -6.363 -2.361 1.00 91.81 264 TYR A CA 1
ATOM 2134 C C . TYR A 1 264 ? 5.512 -7.540 -3.068 1.00 91.81 264 TYR A C 1
ATOM 2136 O O . TYR A 1 264 ? 4.891 -8.205 -3.901 1.00 91.81 264 TYR A O 1
ATOM 2144 N N . LYS A 1 265 ? 6.758 -7.856 -2.695 1.00 91.62 265 LYS A N 1
ATOM 2145 C CA . LYS A 1 265 ? 7.508 -8.980 -3.261 1.00 91.62 265 LYS A CA 1
ATOM 2146 C C . LYS A 1 265 ? 6.802 -10.307 -3.030 1.00 91.62 265 LYS A C 1
ATOM 2148 O O . LYS A 1 265 ? 6.699 -11.101 -3.958 1.00 91.62 265 LYS A O 1
ATOM 2153 N N . SER A 1 266 ? 6.225 -10.500 -1.842 1.00 92.00 266 SER A N 1
ATOM 2154 C CA . SER A 1 266 ? 5.464 -11.717 -1.512 1.00 92.00 266 SER A CA 1
ATOM 2155 C C . SER A 1 266 ? 4.231 -11.953 -2.398 1.00 92.00 266 SER A C 1
ATOM 2157 O O . SER A 1 266 ? 3.707 -13.062 -2.434 1.00 92.00 266 SER A O 1
ATOM 2159 N N . VAL A 1 267 ? 3.765 -10.920 -3.107 1.00 94.44 267 VAL A N 1
ATOM 2160 C CA . VAL A 1 267 ? 2.568 -10.962 -3.959 1.00 94.44 267 VAL A CA 1
ATOM 2161 C C . VAL A 1 267 ? 2.924 -11.008 -5.444 1.00 94.44 267 VAL A C 1
ATOM 2163 O O . VAL A 1 267 ? 2.238 -11.661 -6.233 1.00 94.44 267 VAL A O 1
ATOM 2166 N N . PHE A 1 268 ? 3.979 -10.300 -5.842 1.00 95.50 268 PHE A N 1
ATOM 2167 C CA . PHE A 1 268 ? 4.286 -10.046 -7.250 1.00 95.50 268 PHE A CA 1
ATOM 2168 C C . PHE A 1 268 ? 5.593 -10.674 -7.735 1.00 95.50 268 PHE A C 1
ATOM 2170 O O . PHE A 1 268 ? 5.891 -10.594 -8.928 1.00 95.50 268 PHE A O 1
ATOM 2177 N N . CYS A 1 269 ? 6.372 -11.296 -6.852 1.00 94.31 269 CYS A N 1
ATOM 2178 C CA . CYS A 1 269 ? 7.643 -11.912 -7.208 1.00 94.31 269 CYS A CA 1
ATOM 2179 C C . CYS A 1 269 ? 7.640 -13.418 -6.946 1.00 94.31 269 CYS A C 1
ATOM 2181 O O . CYS A 1 269 ? 7.060 -13.906 -5.979 1.00 94.31 269 CYS A O 1
ATOM 2183 N N . GLY A 1 270 ? 8.301 -14.152 -7.840 1.00 91.88 270 GLY A N 1
ATOM 2184 C CA . GLY A 1 270 ? 8.692 -15.542 -7.632 1.00 91.88 270 GLY A CA 1
ATOM 2185 C C . GLY A 1 270 ? 10.074 -15.634 -6.981 1.00 91.88 270 GLY A C 1
ATOM 2186 O O . GLY A 1 270 ? 10.522 -14.709 -6.310 1.00 91.88 270 GLY A O 1
ATOM 2187 N N . GLN A 1 271 ? 10.782 -16.741 -7.221 1.00 89.75 271 GLN A N 1
ATOM 2188 C CA . GLN A 1 271 ? 12.123 -16.957 -6.655 1.00 89.75 271 GLN A CA 1
ATOM 2189 C C . GLN A 1 271 ? 13.177 -15.979 -7.190 1.00 89.75 271 GLN A C 1
ATOM 2191 O O . GLN A 1 271 ? 14.034 -15.540 -6.435 1.00 89.75 271 GLN A O 1
ATOM 2196 N N . ASN A 1 272 ? 13.107 -15.639 -8.481 1.00 92.50 272 ASN A N 1
ATOM 2197 C CA . ASN A 1 272 ? 14.175 -14.901 -9.170 1.00 92.50 272 ASN A CA 1
ATOM 2198 C C . ASN A 1 272 ? 13.711 -13.573 -9.785 1.00 92.50 272 ASN A C 1
ATOM 2200 O O . ASN A 1 272 ? 14.527 -12.686 -10.044 1.00 92.50 272 ASN A O 1
ATOM 2204 N N . PHE A 1 273 ? 12.409 -13.433 -10.041 1.00 95.06 273 PHE A N 1
ATOM 2205 C CA . PHE A 1 273 ? 11.859 -12.317 -10.802 1.00 95.06 273 PHE A CA 1
ATOM 2206 C C . PHE A 1 273 ? 10.598 -11.763 -10.160 1.00 95.06 273 PHE A C 1
ATOM 2208 O O . PHE A 1 273 ? 9.811 -12.503 -9.571 1.00 95.06 273 PHE A O 1
ATOM 2215 N N . CYS A 1 274 ? 10.399 -10.464 -10.339 1.00 95.00 274 CYS A N 1
ATOM 2216 C CA . CYS A 1 274 ? 9.134 -9.787 -10.113 1.00 95.00 274 CYS A CA 1
ATOM 2217 C C . CYS A 1 274 ? 8.416 -9.591 -11.444 1.00 95.00 274 CYS A C 1
ATOM 2219 O O . CYS A 1 274 ? 9.050 -9.312 -12.464 1.00 95.00 274 CYS A O 1
ATOM 2221 N N . HIS A 1 275 ? 7.097 -9.746 -11.422 1.00 95.69 275 HIS A N 1
ATOM 2222 C CA . HIS A 1 275 ? 6.266 -9.765 -12.615 1.00 95.69 275 HIS A CA 1
ATOM 2223 C C . HIS A 1 275 ? 5.372 -8.527 -12.654 1.00 95.69 275 HIS A C 1
ATOM 2225 O O . HIS A 1 275 ? 4.590 -8.287 -11.733 1.00 95.69 275 HIS A O 1
ATOM 2231 N N . SER A 1 276 ? 5.465 -7.755 -13.735 1.00 95.88 276 SER A N 1
ATOM 2232 C CA . SER A 1 276 ? 4.542 -6.658 -14.023 1.00 95.88 276 SER A CA 1
ATOM 2233 C C . SER A 1 276 ? 3.313 -7.110 -14.810 1.00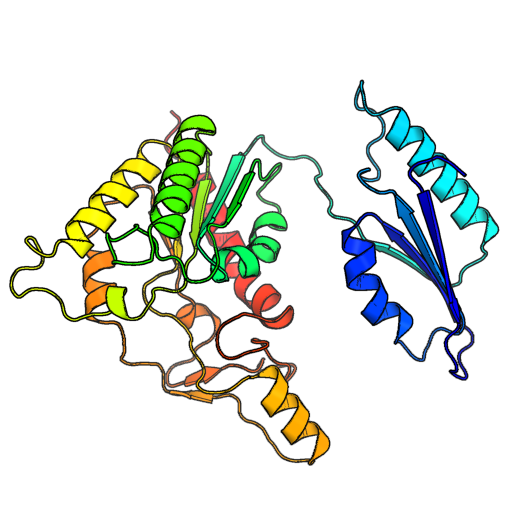 95.88 276 SER A C 1
ATOM 2235 O O . SER A 1 276 ? 2.377 -6.329 -14.969 1.00 95.88 276 SER A O 1
ATOM 2237 N N . LEU A 1 277 ? 3.292 -8.364 -15.268 1.00 94.94 277 LEU A N 1
ATOM 2238 C CA . LEU A 1 277 ? 2.162 -9.007 -15.932 1.00 94.94 277 LEU A CA 1
ATOM 2239 C C . LEU A 1 277 ? 1.612 -10.144 -15.076 1.00 94.94 277 LEU A C 1
ATOM 2241 O O . LEU A 1 277 ? 2.343 -10.833 -14.362 1.00 94.94 277 LEU A O 1
ATOM 2245 N N . ASP A 1 278 ? 0.306 -10.342 -15.156 1.00 92.38 278 ASP A N 1
ATOM 2246 C CA . ASP A 1 278 ? -0.353 -11.472 -14.533 1.00 92.38 278 ASP A CA 1
ATOM 2247 C C . ASP A 1 278 ? -0.051 -12.761 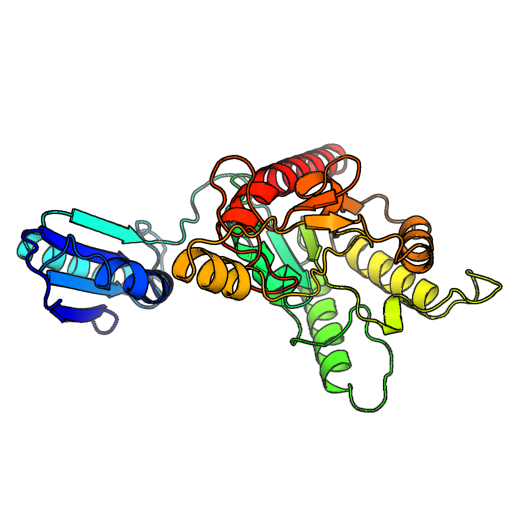-15.307 1.00 92.38 278 ASP A C 1
ATOM 2249 O O . ASP A 1 278 ? -0.137 -12.778 -16.533 1.00 92.38 278 ASP A O 1
ATOM 2253 N N . ALA A 1 279 ? 0.319 -13.831 -14.601 1.00 90.56 279 ALA A N 1
ATOM 2254 C CA . ALA A 1 279 ? 0.764 -15.072 -15.236 1.00 90.56 279 ALA A CA 1
ATOM 2255 C C . ALA A 1 279 ? -0.364 -15.776 -16.006 1.00 90.56 279 ALA A C 1
ATOM 2257 O O . ALA A 1 279 ? -0.097 -16.387 -17.038 1.00 90.56 279 ALA A O 1
ATOM 2258 N N . ASP A 1 280 ? -1.604 -15.649 -15.529 1.00 88.62 280 ASP A N 1
ATOM 2259 C CA . ASP A 1 280 ? -2.754 -16.355 -16.094 1.00 88.62 280 ASP A CA 1
ATOM 2260 C C . ASP A 1 280 ? -3.371 -15.573 -17.256 1.00 88.62 280 ASP A C 1
ATOM 2262 O O . ASP A 1 280 ? -3.709 -16.131 -18.297 1.00 88.62 280 ASP A O 1
ATOM 2266 N N . THR A 1 281 ? -3.521 -14.257 -17.088 1.00 88.19 281 THR A N 1
ATOM 2267 C CA . THR A 1 281 ? -4.208 -13.406 -18.074 1.00 88.19 281 THR A CA 1
ATOM 2268 C C . THR A 1 281 ? -3.264 -12.684 -19.034 1.00 88.19 281 THR A C 1
ATOM 2270 O O . THR A 1 281 ? -3.708 -12.154 -20.053 1.00 88.19 281 THR A O 1
ATOM 2273 N N . GLY A 1 282 ? -1.972 -12.601 -18.706 1.00 88.81 282 GLY A N 1
ATOM 2274 C CA . GLY A 1 282 ? -0.996 -11.780 -19.423 1.00 88.81 282 GLY A CA 1
ATOM 2275 C C . GLY A 1 282 ? -1.249 -10.274 -19.305 1.00 88.81 282 GLY A C 1
ATOM 2276 O O . GLY A 1 282 ? -0.600 -9.496 -20.001 1.00 88.81 282 GLY A O 1
ATOM 2277 N N . LEU A 1 283 ? -2.202 -9.839 -18.471 1.00 89.25 283 LEU A N 1
ATOM 2278 C CA . LEU A 1 283 ? -2.586 -8.434 -18.359 1.00 89.25 283 LEU A CA 1
ATOM 2279 C C . LEU A 1 283 ? -1.652 -7.669 -17.410 1.00 89.25 283 LEU A C 1
ATOM 2281 O O . LEU A 1 283 ? -1.186 -8.236 -16.419 1.00 89.25 283 LEU A O 1
ATOM 2285 N N . PRO A 1 284 ? -1.410 -6.368 -17.656 1.00 87.62 284 PRO A N 1
ATOM 2286 C CA . PRO A 1 284 ? -0.588 -5.540 -16.781 1.00 87.62 284 PRO A CA 1
ATOM 2287 C C . PRO A 1 284 ? -1.105 -5.504 -15.342 1.00 87.62 284 PRO A C 1
ATOM 2289 O O . PRO A 1 284 ? -2.232 -5.075 -15.098 1.00 87.62 284 PRO A O 1
ATOM 2292 N N . LEU A 1 285 ? -0.266 -5.889 -14.382 1.00 93.44 285 LEU A N 1
ATOM 2293 C CA . LEU A 1 285 ? -0.471 -5.710 -12.940 1.00 93.44 285 LEU A CA 1
ATOM 2294 C C . LEU A 1 285 ? -0.159 -4.276 -12.499 1.00 93.44 285 LEU A C 1
ATOM 2296 O O . LEU A 1 285 ? -0.712 -3.808 -11.508 1.00 93.44 285 LEU A O 1
ATOM 2300 N N . PHE A 1 286 ? 0.666 -3.561 -13.263 1.00 91.31 286 PHE A N 1
ATOM 2301 C CA . PHE A 1 286 ? 1.026 -2.159 -13.054 1.00 91.31 286 PHE A CA 1
ATOM 2302 C C . PHE A 1 286 ? 0.638 -1.345 -14.288 1.00 91.31 286 PHE A C 1
ATOM 2304 O O . PHE A 1 286 ? 0.700 -1.857 -15.405 1.00 91.31 286 PHE A O 1
ATOM 2311 N N . PHE A 1 287 ? 0.182 -0.102 -14.108 1.00 81.31 287 PHE A N 1
ATOM 2312 C CA . PHE A 1 287 ? -0.114 0.765 -15.256 1.00 81.31 287 PHE A CA 1
ATOM 2313 C C . PHE A 1 287 ? 1.131 1.525 -15.722 1.00 81.31 287 PHE A C 1
ATOM 2315 O O . PHE A 1 287 ? 1.348 1.653 -16.925 1.00 81.31 287 PHE A O 1
ATOM 2322 N N . ASP A 1 288 ? 1.969 1.962 -14.784 1.00 86.38 288 ASP A N 1
ATOM 2323 C CA . ASP A 1 288 ? 3.280 2.556 -15.035 1.00 86.38 288 ASP A CA 1
ATOM 2324 C C . ASP A 1 288 ? 4.388 1.676 -14.422 1.00 86.38 288 ASP A C 1
ATOM 2326 O O . ASP A 1 288 ? 4.269 0.445 -14.406 1.00 86.38 288 ASP A O 1
ATOM 2330 N N . GLY A 1 289 ? 5.491 2.284 -13.986 1.00 88.00 289 GLY A N 1
ATOM 2331 C CA . GLY A 1 289 ? 6.598 1.571 -13.361 1.00 88.00 289 GLY A CA 1
ATOM 2332 C C . GLY A 1 289 ? 6.361 1.169 -11.905 1.00 88.00 289 GLY A C 1
ATOM 2333 O O . GLY A 1 289 ? 7.138 0.391 -11.377 1.00 88.00 289 GLY A O 1
ATOM 2334 N N . PHE A 1 290 ? 5.348 1.684 -11.207 1.00 89.38 290 PHE A N 1
ATOM 2335 C CA . PHE A 1 290 ? 5.264 1.497 -9.751 1.00 89.38 290 PHE A CA 1
ATOM 2336 C C . PHE A 1 290 ? 3.853 1.549 -9.165 1.00 89.38 290 PHE A C 1
ATOM 2338 O O . PHE A 1 290 ? 3.658 1.118 -8.032 1.00 89.38 290 PHE A O 1
ATOM 2345 N N . HIS A 1 291 ? 2.853 2.018 -9.900 1.00 86.50 291 HIS A N 1
ATOM 2346 C CA . HIS A 1 291 ? 1.463 1.997 -9.473 1.00 86.50 291 HIS A CA 1
ATOM 2347 C C . HIS A 1 291 ? 0.699 0.827 -10.098 1.00 86.50 291 HIS A C 1
ATOM 2349 O O . HIS A 1 291 ? 0.754 0.570 -11.306 1.00 86.50 291 HIS A O 1
ATOM 2355 N N . MET A 1 292 ? -0.075 0.132 -9.269 1.00 88.50 292 MET A N 1
ATOM 2356 C CA . MET A 1 292 ? -0.852 -1.032 -9.673 1.00 88.50 292 MET A CA 1
ATOM 2357 C C . MET A 1 292 ? -2.042 -0.644 -10.552 1.00 88.50 292 MET A C 1
ATOM 2359 O O . MET A 1 292 ? -2.758 0.328 -10.297 1.00 88.50 292 MET A O 1
ATOM 2363 N N . SER A 1 293 ? -2.294 -1.471 -11.562 1.00 85.06 293 SER A N 1
ATOM 2364 C CA . SER A 1 293 ? -3.541 -1.486 -12.320 1.00 85.06 293 SER A CA 1
ATOM 2365 C C . SER A 1 293 ? -4.668 -2.118 -11.488 1.00 85.06 293 SER A C 1
ATOM 2367 O O . SER A 1 293 ? -4.456 -2.623 -10.384 1.00 85.06 293 SER A O 1
ATOM 2369 N N . ILE A 1 294 ? -5.879 -2.195 -12.047 1.00 82.81 294 ILE A N 1
ATOM 2370 C CA . ILE A 1 294 ? -6.971 -2.953 -11.420 1.00 82.81 294 ILE A CA 1
ATOM 2371 C C . ILE A 1 294 ? -6.634 -4.443 -11.225 1.00 82.81 294 ILE A C 1
ATOM 2373 O O . ILE A 1 294 ? -7.117 -5.053 -10.272 1.00 82.81 294 ILE A O 1
ATOM 2377 N N . PHE A 1 295 ? -5.798 -5.031 -12.086 1.00 86.44 295 PHE A N 1
ATOM 2378 C CA . PHE A 1 295 ? -5.367 -6.426 -11.962 1.00 86.44 295 PHE A CA 1
ATOM 2379 C C . PHE A 1 295 ? -4.353 -6.590 -10.830 1.00 86.44 295 PHE A C 1
ATOM 2381 O O . PHE A 1 295 ? -4.507 -7.498 -10.016 1.00 86.44 295 PHE A O 1
ATOM 2388 N N . GLY A 1 296 ? -3.401 -5.659 -10.692 1.00 89.31 296 GLY A N 1
ATOM 2389 C CA . GLY A 1 296 ? -2.499 -5.625 -9.536 1.00 89.31 296 GLY A CA 1
ATOM 2390 C C . GLY A 1 296 ? -3.256 -5.457 -8.221 1.00 89.31 296 GLY A C 1
ATOM 2391 O O . GLY A 1 296 ? -3.035 -6.214 -7.278 1.00 89.31 296 GLY A O 1
ATOM 2392 N N . LEU A 1 297 ? -4.237 -4.548 -8.189 1.00 88.12 297 LEU A N 1
ATOM 2393 C CA . LEU A 1 297 ? -5.090 -4.335 -7.017 1.00 88.12 297 LEU A CA 1
ATOM 2394 C C . LEU A 1 297 ? -5.923 -5.572 -6.660 1.00 88.12 297 LEU A C 1
ATOM 2396 O O . LEU A 1 297 ? -6.077 -5.882 -5.481 1.00 88.12 297 LEU A O 1
ATOM 2400 N N . ARG A 1 298 ? -6.444 -6.304 -7.651 1.00 87.56 298 ARG A N 1
ATOM 2401 C CA . ARG A 1 298 ? -7.133 -7.585 -7.415 1.00 87.56 298 ARG A CA 1
ATOM 2402 C C . ARG A 1 298 ? -6.185 -8.637 -6.848 1.00 87.56 298 ARG A C 1
ATOM 2404 O O . ARG A 1 298 ? -6.576 -9.347 -5.929 1.00 87.56 298 ARG A O 1
ATOM 2411 N N . LYS A 1 299 ? -4.956 -8.705 -7.361 1.00 92.62 299 LYS A N 1
ATOM 2412 C CA . LYS A 1 299 ? -3.944 -9.681 -6.943 1.00 92.62 299 LYS A CA 1
ATOM 2413 C C . LYS A 1 299 ? -3.449 -9.455 -5.514 1.00 92.62 299 LYS A C 1
ATOM 2415 O O . LYS A 1 299 ? -3.274 -10.421 -4.784 1.00 92.62 299 LYS A O 1
ATOM 2420 N N . ILE A 1 300 ? -3.274 -8.202 -5.086 1.00 93.50 300 ILE A N 1
ATOM 2421 C CA . ILE A 1 300 ? -2.835 -7.881 -3.716 1.00 93.50 300 ILE A CA 1
ATOM 2422 C C . ILE A 1 300 ? -3.962 -7.910 -2.680 1.00 93.50 300 ILE A C 1
ATOM 2424 O O . ILE A 1 300 ? -3.697 -8.083 -1.490 1.00 93.50 300 ILE A O 1
ATOM 2428 N N . LYS A 1 301 ? -5.224 -7.768 -3.106 1.00 91.19 301 LYS A N 1
ATOM 2429 C CA . LYS A 1 301 ? -6.372 -7.687 -2.193 1.00 91.19 301 LYS A CA 1
ATOM 2430 C C . LYS A 1 301 ? -6.426 -8.830 -1.165 1.00 91.19 301 LYS A C 1
ATOM 2432 O O . LYS A 1 301 ? -6.591 -8.506 0.006 1.00 91.19 301 LYS A O 1
ATOM 2437 N N . PRO A 1 302 ? -6.231 -10.118 -1.515 1.00 92.31 302 PRO A N 1
ATOM 2438 C CA . PRO A 1 302 ? -6.267 -11.200 -0.528 1.00 92.31 302 PRO A CA 1
ATOM 2439 C C . PRO A 1 302 ? -5.228 -11.039 0.592 1.00 92.31 302 PRO A C 1
ATOM 2441 O O . PRO A 1 302 ? -5.508 -11.356 1.747 1.00 92.31 302 PRO A O 1
ATOM 2444 N N . THR A 1 303 ? -4.043 -10.509 0.272 1.00 94.12 303 THR A N 1
ATOM 2445 C CA . THR A 1 303 ? -2.995 -10.218 1.260 1.00 94.12 303 THR A CA 1
ATOM 2446 C C . THR A 1 303 ? -3.441 -9.119 2.216 1.00 94.12 303 THR A C 1
ATOM 2448 O O . THR A 1 303 ? -3.338 -9.296 3.430 1.00 94.12 303 THR A O 1
ATOM 2451 N N . ILE A 1 304 ? -3.987 -8.021 1.683 1.00 93.00 304 ILE A N 1
ATOM 2452 C CA . ILE A 1 304 ? -4.538 -6.927 2.494 1.00 93.00 304 ILE A CA 1
ATOM 2453 C C . ILE A 1 304 ? -5.680 -7.441 3.373 1.00 93.00 304 ILE A C 1
ATOM 2455 O O . ILE A 1 304 ? -5.649 -7.222 4.578 1.00 93.00 304 ILE A O 1
ATOM 2459 N N . ASP A 1 305 ? -6.620 -8.201 2.806 1.00 89.12 305 ASP A N 1
ATOM 2460 C CA . ASP A 1 305 ? -7.761 -8.760 3.534 1.00 89.12 305 ASP A CA 1
ATOM 2461 C C . ASP A 1 305 ? -7.315 -9.608 4.729 1.00 89.12 305 ASP A C 1
ATOM 2463 O O . ASP A 1 305 ? -7.775 -9.410 5.857 1.00 89.12 305 ASP A O 1
ATOM 2467 N N . LYS A 1 306 ? -6.347 -10.501 4.503 1.00 91.81 306 LYS A N 1
ATOM 2468 C CA . LYS A 1 306 ? -5.771 -11.355 5.544 1.00 91.81 306 LYS A CA 1
ATOM 2469 C C . LYS A 1 306 ? -5.098 -10.547 6.655 1.00 91.81 306 LYS A C 1
ATOM 2471 O O . LYS A 1 306 ? -5.216 -10.913 7.823 1.00 91.81 306 LYS A O 1
ATOM 2476 N N . LEU A 1 307 ? -4.377 -9.480 6.318 1.00 94.38 307 LEU A N 1
ATOM 2477 C CA . LEU A 1 307 ? -3.702 -8.632 7.307 1.00 94.38 307 LEU A CA 1
ATOM 2478 C C . LEU A 1 307 ? -4.687 -7.828 8.136 1.00 94.38 307 LEU A C 1
ATOM 2480 O O . LEU A 1 307 ? -4.510 -7.718 9.343 1.00 94.38 307 LEU A O 1
ATOM 2484 N N . THR A 1 308 ? -5.745 -7.321 7.512 1.00 91.12 308 THR A N 1
ATOM 2485 C CA . THR A 1 308 ? -6.824 -6.655 8.233 1.00 91.12 308 THR A CA 1
ATOM 2486 C C . THR A 1 308 ? -7.472 -7.597 9.229 1.00 91.12 308 THR A C 1
ATOM 2488 O O . THR A 1 308 ? -7.615 -7.229 10.385 1.00 91.12 308 THR A O 1
ATOM 2491 N N . ILE A 1 309 ? -7.800 -8.827 8.825 1.00 88.50 309 ILE A N 1
ATOM 2492 C CA . ILE A 1 309 ? -8.375 -9.822 9.739 1.00 88.50 309 ILE A CA 1
ATOM 2493 C C . ILE A 1 309 ? -7.424 -10.081 10.913 1.00 88.50 309 ILE A C 1
ATOM 2495 O O . ILE A 1 309 ? -7.856 -10.039 12.058 1.00 88.50 309 ILE A O 1
ATOM 2499 N N . LYS A 1 310 ? -6.121 -10.257 10.651 1.00 91.69 310 LYS A N 1
ATOM 2500 C CA . LYS A 1 310 ? -5.115 -10.416 11.715 1.00 91.69 310 LYS A CA 1
ATOM 2501 C C . LYS A 1 310 ? -5.073 -9.226 12.674 1.00 91.69 310 LYS A C 1
ATOM 2503 O O . LYS A 1 310 ? -5.050 -9.428 13.884 1.00 91.69 310 LYS A O 1
ATOM 2508 N N . ALA A 1 311 ? -5.080 -8.005 12.143 1.00 93.12 311 ALA A N 1
ATOM 2509 C CA . ALA A 1 311 ? -5.109 -6.791 12.948 1.00 93.12 311 ALA A CA 1
ATOM 2510 C C . ALA A 1 311 ? -6.376 -6.727 13.815 1.00 93.12 311 ALA A C 1
ATOM 2512 O O . ALA A 1 311 ? -6.301 -6.392 14.990 1.00 93.12 311 ALA A O 1
ATOM 2513 N N . LEU A 1 312 ? -7.531 -7.119 13.279 1.00 86.56 312 LEU A N 1
ATOM 2514 C CA . LEU A 1 312 ? -8.790 -7.150 14.024 1.00 86.56 312 LEU A CA 1
ATOM 2515 C C . LEU A 1 312 ? -8.816 -8.203 15.127 1.00 86.56 312 LEU A C 1
ATOM 2517 O O . LEU A 1 312 ? -9.314 -7.925 16.219 1.00 86.56 312 LEU A O 1
ATOM 2521 N N . THR A 1 313 ? -8.265 -9.387 14.865 1.00 88.00 313 THR A N 1
ATOM 2522 C CA . THR A 1 313 ? -8.086 -10.423 15.885 1.00 88.00 313 THR A CA 1
ATOM 2523 C C . THR A 1 313 ? -7.233 -9.883 17.028 1.00 88.00 313 THR A C 1
ATOM 2525 O O . THR A 1 313 ? -7.685 -9.891 18.168 1.00 88.00 313 THR A O 1
ATOM 2528 N N . PHE A 1 314 ? -6.081 -9.282 16.714 1.00 92.81 314 PHE A N 1
ATOM 2529 C CA . PHE A 1 314 ? -5.214 -8.654 17.712 1.00 92.81 314 PHE A CA 1
ATOM 2530 C C . PHE A 1 314 ? -5.941 -7.584 18.536 1.00 92.81 314 PHE A C 1
ATOM 2532 O O . PHE A 1 314 ? -5.854 -7.586 19.760 1.00 92.81 314 PHE A O 1
ATOM 2539 N N . ILE A 1 315 ? -6.700 -6.696 17.889 1.00 89.88 315 ILE A N 1
ATOM 2540 C CA . ILE A 1 315 ? -7.470 -5.658 18.586 1.00 89.88 315 ILE A CA 1
ATOM 2541 C C . ILE A 1 315 ? -8.493 -6.281 19.540 1.00 89.88 315 ILE A C 1
ATOM 2543 O O . ILE A 1 315 ? -8.680 -5.785 20.645 1.00 89.88 315 ILE A O 1
ATOM 2547 N N . THR A 1 316 ? -9.155 -7.358 19.122 1.00 85.88 316 THR A N 1
ATOM 2548 C CA . THR A 1 316 ? -10.194 -8.019 19.921 1.00 85.88 316 THR A CA 1
ATOM 2549 C C . THR A 1 316 ? -9.596 -8.738 21.131 1.00 85.88 316 THR A C 1
ATOM 2551 O O . THR A 1 316 ? -10.148 -8.653 22.222 1.00 85.88 316 THR A O 1
ATOM 2554 N N . GLU A 1 317 ? -8.447 -9.396 20.964 1.00 88.88 317 GLU A N 1
ATOM 2555 C CA . GLU A 1 317 ? -7.745 -10.123 22.033 1.00 88.88 317 GLU A CA 1
ATOM 2556 C C . GLU A 1 317 ? -7.117 -9.193 23.083 1.00 88.88 317 GLU A C 1
ATOM 2558 O O . GLU A 1 317 ? -6.958 -9.589 24.232 1.00 88.88 317 GLU A O 1
ATOM 2563 N N . ASN A 1 318 ? -6.785 -7.953 22.706 1.00 87.81 318 ASN A N 1
ATOM 2564 C CA . ASN A 1 318 ? -6.103 -6.983 23.574 1.00 87.81 318 ASN A CA 1
ATOM 2565 C C . ASN A 1 318 ? -7.026 -5.871 24.122 1.00 87.81 318 ASN A C 1
ATOM 2567 O O . ASN A 1 318 ? -6.538 -4.956 24.779 1.00 87.81 318 ASN 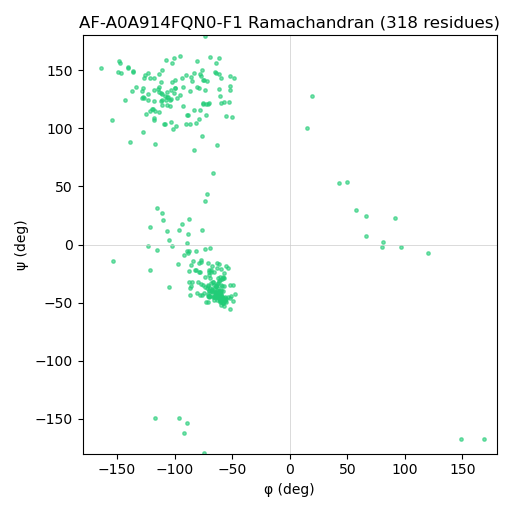A O 1
ATOM 2571 N N . LYS A 1 319 ? -8.340 -5.915 23.851 1.00 72.75 319 LYS A N 1
ATOM 2572 C CA . LYS A 1 319 ? -9.347 -4.970 24.389 1.00 72.75 319 LYS A CA 1
ATOM 2573 C C . LYS A 1 319 ? -10.037 -5.475 25.679 1.00 72.75 319 LYS A C 1
ATOM 2575 O O . LYS A 1 319 ? -11.102 -4.961 26.018 1.00 72.75 319 LYS A O 1
ATOM 2580 N N . ILE A 1 320 ? -9.453 -6.463 26.371 1.00 43.06 320 ILE A N 1
ATOM 2581 C CA . ILE A 1 320 ? -9.903 -6.963 27.690 1.00 43.06 320 ILE A CA 1
ATOM 2582 C C . ILE A 1 320 ? -9.279 -6.123 28.803 1.00 43.06 320 ILE A C 1
ATOM 2584 O O . ILE A 1 320 ? -8.043 -5.944 28.773 1.00 43.06 320 ILE A O 1
#